Protein AF-A0A7V7DRZ0-F1 (afdb_monomer)

Sequence (243 aa):
MTIKNYLTTTFKCRLAAIFFIALFILSSCGPPLATRASRVRIVNVEQIREVENQCEFLANVRGSNMFAYCCIFSWGFLNDTFYGGAFNELLDNAAELGATHVFVNQGDGPYLIGEAFFCAFCIGPDGKPDENYCVGQDGRRDIGHCEDEFGARVGEAKCEGAEGKNRPECKANGGKWIPSLDEATCKKQNRTWMPEASDPKTCEEIHGVWLPRATDKDSCEAKGGTWVPNQDVLRKLGEDEKK

Mean predicted aligned error: 15.22 Å

Secondary structure (DSSP, 8-state):
--SHHHHHHHHHHHHHHHHHHHHHHTS--SPPPPTTGGGPEEE-TTTHHHHHHHSEEEEEEEEE---TT-TTT-SSS-HHHHHHHHHHHHHHHHHHTT-SEEEEEEEETTEEEEEEEE-EEEEPTTSSBP--EEE-TTSSB---EEE-TTS-EE---EEESS--SSHHHHHHTTPEEEPPPPHHHHHHTT-EEE----SHHHHHHTT-EEEPPP-SHHHHHHTT-EEEE-S-TTTTHHHHTT-

Radius of gyration: 31.9 Å; Cα contacts (8 Å, |Δi|>4): 403; chains: 1; bounding box: 62×45×118 Å

pLDDT: mean 77.62, std 16.35, range [36.19, 94.75]

Solvent-accessible surface area (backbone atoms only — not comparable to full-atom values): 13743 Å² total; per-residue (Å²): 143,87,65,82,69,62,63,62,55,57,54,51,53,54,55,52,51,53,51,53,53,54,57,64,71,67,74,77,84,72,85,77,75,50,88,53,25,75,64,40,40,80,45,52,86,86,49,44,68,56,46,65,75,61,26,46,79,73,48,80,30,56,13,67,31,75,79,90,81,54,96,84,73,67,89,78,86,49,64,69,60,23,30,54,44,3,47,43,42,23,33,34,53,25,33,74,75,60,21,31,34,33,36,73,78,50,68,66,53,37,37,35,36,29,41,22,23,36,33,50,43,26,27,32,77,86,74,41,74,56,56,67,44,22,26,34,79,86,74,42,71,52,62,52,42,24,22,47,100,85,69,48,82,42,54,70,59,44,36,44,90,31,69,38,95,46,66,69,50,5,46,74,56,71,14,49,66,43,72,50,52,49,65,71,57,25,49,73,68,77,32,50,6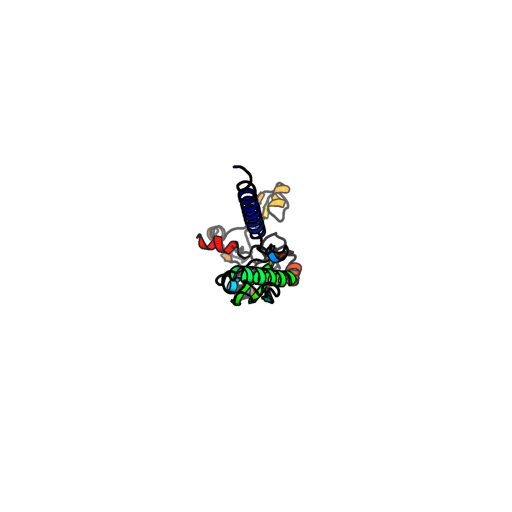7,46,76,48,43,88,45,63,66,56,12,47,75,67,59,23,50,64,42,73,49,46,89,47,61,67,59,12,46,74,68,56,21,48,68,40,76,40,87,54,79,75,61,60,64,69,60,65,76,74,111

Nearest PDB structures (foldseek):
  8dfm-assembly1_D  TM=2.890E-01  e=8.628E+00  Homo s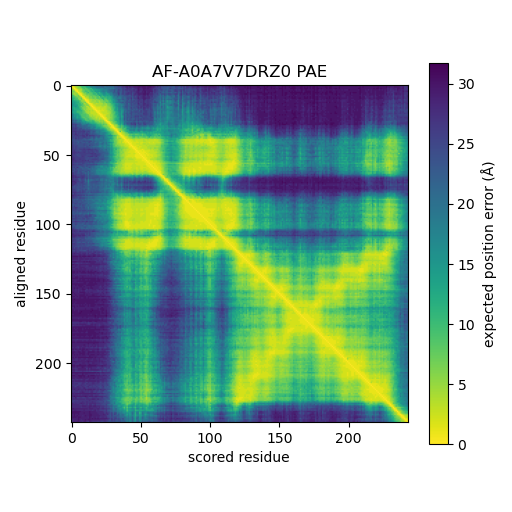apiens

Structure (mmCIF, N/CA/C/O backbone):
data_AF-A0A7V7DRZ0-F1
#
_entry.id   AF-A0A7V7DRZ0-F1
#
loop_
_atom_site.group_PDB
_atom_site.id
_atom_site.type_symbol
_atom_site.label_atom_id
_atom_site.label_alt_id
_atom_site.label_comp_id
_atom_site.label_asym_id
_atom_site.label_entity_id
_atom_site.label_seq_id
_atom_site.pdbx_PDB_ins_code
_atom_site.Cartn_x
_atom_site.Cartn_y
_atom_site.Cartn_z
_atom_site.occupancy
_atom_site.B_iso_or_equiv
_atom_site.auth_seq_id
_atom_site.auth_comp_id
_atom_site.auth_asym_id
_atom_site.auth_atom_id
_atom_site.pdbx_PDB_model_num
ATOM 1 N N . MET A 1 1 ? 9.119 29.542 -83.145 1.00 50.47 1 MET A N 1
ATOM 2 C CA . MET A 1 1 ? 9.371 30.082 -81.793 1.00 50.47 1 MET A CA 1
ATOM 3 C C . MET A 1 1 ? 8.544 29.296 -80.774 1.00 50.47 1 MET A C 1
ATOM 5 O O . MET A 1 1 ? 7.625 29.877 -80.241 1.00 50.47 1 MET A O 1
ATOM 9 N N . THR A 1 2 ? 8.768 27.988 -80.528 1.00 51.09 2 THR A N 1
ATOM 10 C CA . THR A 1 2 ? 7.833 27.234 -79.637 1.00 51.09 2 THR A CA 1
ATOM 11 C C . THR A 1 2 ? 8.268 25.817 -79.213 1.00 51.09 2 THR A C 1
ATOM 13 O O . THR A 1 2 ? 7.419 24.967 -79.002 1.00 51.09 2 THR A O 1
ATOM 16 N N . ILE A 1 3 ? 9.564 25.498 -79.071 1.00 52.34 3 ILE A N 1
ATOM 17 C CA . ILE A 1 3 ? 9.961 24.139 -78.601 1.00 52.34 3 ILE A CA 1
ATOM 18 C C . ILE A 1 3 ? 10.909 24.165 -77.389 1.00 52.34 3 ILE A C 1
ATOM 20 O O . ILE A 1 3 ? 10.833 23.293 -76.529 1.00 52.34 3 ILE A O 1
ATOM 24 N N . LYS A 1 4 ? 11.724 25.215 -77.211 1.00 45.69 4 LYS A N 1
ATOM 25 C CA . LYS A 1 4 ? 12.663 25.298 -76.072 1.00 45.69 4 LYS A CA 1
ATOM 26 C C . LYS A 1 4 ? 12.022 25.560 -74.695 1.00 45.69 4 LYS A C 1
ATOM 28 O O . LYS A 1 4 ? 12.677 25.307 -73.693 1.00 45.69 4 LYS A O 1
ATOM 33 N N . ASN A 1 5 ? 10.760 25.996 -74.623 1.00 49.53 5 ASN A N 1
ATOM 34 C CA . ASN A 1 5 ? 10.111 26.355 -73.348 1.00 49.53 5 ASN A CA 1
ATOM 35 C C . ASN A 1 5 ? 9.315 25.212 -72.684 1.00 49.53 5 ASN A C 1
ATOM 37 O O . ASN A 1 5 ? 8.953 25.318 -71.513 1.00 49.53 5 ASN A O 1
ATOM 41 N N . TYR A 1 6 ? 9.057 24.102 -73.387 1.00 44.81 6 TYR A N 1
ATOM 42 C CA . TYR A 1 6 ? 8.290 22.979 -72.823 1.00 44.81 6 TYR A CA 1
ATOM 43 C C . TYR A 1 6 ? 9.150 21.997 -72.007 1.00 44.81 6 TYR A C 1
ATOM 45 O O . TYR A 1 6 ? 8.676 21.436 -71.016 1.00 44.81 6 TYR A O 1
ATOM 53 N N . LEU A 1 7 ? 10.430 21.826 -72.363 1.00 45.19 7 LEU A N 1
ATOM 54 C CA . LEU A 1 7 ? 11.334 20.915 -71.646 1.00 45.19 7 LEU A CA 1
ATOM 55 C C . LEU A 1 7 ? 11.796 21.459 -70.285 1.00 45.19 7 LEU A C 1
ATOM 57 O O . LEU A 1 7 ? 11.990 20.696 -69.344 1.00 45.19 7 LEU A O 1
ATOM 61 N N . THR A 1 8 ? 11.948 22.774 -70.144 1.00 48.53 8 THR A N 1
ATOM 62 C CA . THR A 1 8 ? 12.419 23.391 -68.894 1.00 48.53 8 THR A CA 1
ATOM 63 C C . THR A 1 8 ? 11.339 23.459 -67.814 1.00 48.53 8 THR A C 1
ATOM 65 O O . THR A 1 8 ? 11.655 23.411 -66.626 1.00 48.53 8 THR A O 1
ATOM 68 N N . THR A 1 9 ? 10.063 23.517 -68.200 1.00 49.34 9 THR A N 1
ATOM 69 C CA . THR A 1 9 ? 8.937 23.643 -67.257 1.00 49.34 9 THR A CA 1
ATOM 70 C C . THR A 1 9 ? 8.531 22.290 -66.655 1.00 49.34 9 THR A C 1
ATOM 72 O O . THR A 1 9 ? 8.232 22.193 -65.464 1.00 49.34 9 THR A O 1
ATOM 75 N N . THR A 1 10 ? 8.615 21.212 -67.439 1.00 48.75 10 THR A N 1
ATOM 76 C CA . THR A 1 10 ? 8.319 19.838 -66.988 1.00 48.75 10 THR A CA 1
ATOM 77 C C . THR A 1 10 ? 9.405 19.268 -66.069 1.00 48.75 10 THR A C 1
ATOM 79 O O . THR A 1 10 ? 9.088 18.552 -65.118 1.00 48.75 10 THR A O 1
ATOM 82 N N . PHE A 1 11 ? 10.671 19.645 -66.276 1.00 50.78 11 PHE A N 1
ATOM 83 C CA . PHE A 1 11 ? 11.780 19.226 -65.413 1.00 50.78 11 PHE A CA 1
ATOM 84 C C . PHE A 1 11 ? 11.702 19.857 -64.009 1.00 50.78 11 PHE A C 1
ATOM 86 O O . PHE A 1 11 ? 11.933 19.180 -63.008 1.00 50.78 11 PHE A O 1
ATOM 93 N N . LYS A 1 12 ? 11.281 21.128 -63.914 1.00 50.47 12 LYS A N 1
ATOM 94 C CA . LYS A 1 12 ? 11.103 21.835 -62.632 1.00 50.47 12 LYS A CA 1
ATOM 95 C C . LYS A 1 12 ? 9.946 21.277 -61.791 1.00 50.47 12 LYS A C 1
ATOM 97 O O . LYS A 1 12 ? 10.097 21.156 -60.579 1.00 50.47 12 LYS A O 1
ATOM 102 N N . CYS A 1 13 ? 8.834 20.868 -62.412 1.00 48.69 13 CYS A N 1
ATOM 103 C CA . CYS A 1 13 ? 7.717 20.242 -61.686 1.00 48.69 13 CYS A CA 1
ATOM 104 C C . CYS A 1 13 ? 8.063 18.846 -61.141 1.00 48.69 13 CYS A C 1
ATOM 106 O O . CYS A 1 13 ? 7.632 18.500 -60.045 1.00 48.69 13 CYS A O 1
ATOM 108 N N . ARG A 1 14 ? 8.871 18.052 -61.860 1.00 52.44 14 ARG A N 1
ATOM 109 C CA . ARG A 1 14 ? 9.309 16.730 -61.374 1.00 52.44 14 ARG A CA 1
ATOM 110 C C . ARG A 1 14 ? 10.296 16.829 -60.209 1.00 52.44 14 ARG A C 1
ATOM 112 O O . ARG A 1 14 ? 10.186 16.050 -59.271 1.00 52.44 14 ARG A O 1
ATOM 119 N N . LEU A 1 15 ? 11.198 17.812 -60.224 1.00 54.25 15 LEU A N 1
ATOM 120 C CA . LEU A 1 15 ? 12.107 18.066 -59.099 1.00 54.25 15 LEU A CA 1
ATOM 121 C C . LEU A 1 15 ? 11.370 18.569 -57.848 1.00 54.25 15 LEU A C 1
ATOM 123 O O . LEU A 1 15 ? 11.671 18.111 -56.751 1.00 54.25 15 LEU A O 1
ATOM 127 N N . ALA A 1 16 ? 10.365 19.438 -58.006 1.00 57.28 16 ALA A N 1
ATOM 128 C CA . ALA A 1 16 ? 9.543 19.897 -56.885 1.00 57.28 16 ALA A CA 1
ATOM 129 C C . ALA A 1 16 ? 8.701 18.760 -56.273 1.00 57.28 16 ALA A C 1
ATOM 131 O O . ALA A 1 16 ? 8.620 18.649 -55.053 1.00 57.28 16 ALA A O 1
ATOM 132 N N . ALA A 1 17 ? 8.130 17.874 -57.098 1.00 58.88 17 ALA A N 1
ATOM 133 C CA . ALA A 1 17 ? 7.354 16.729 -56.619 1.00 58.88 17 ALA A CA 1
ATOM 134 C C . ALA A 1 17 ? 8.212 15.714 -55.841 1.00 58.88 17 ALA A 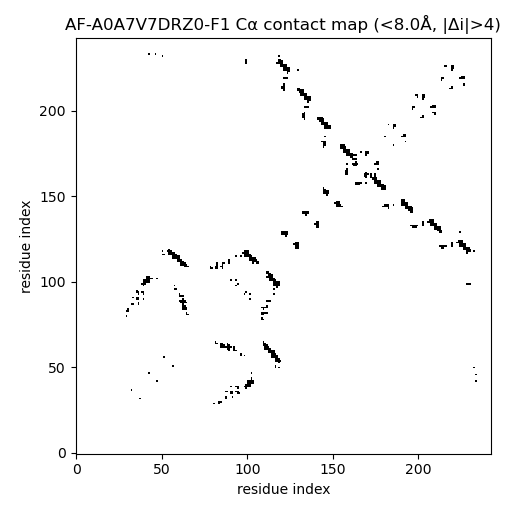C 1
ATOM 136 O O . ALA A 1 17 ? 7.780 15.222 -54.803 1.00 58.88 17 ALA A O 1
ATOM 137 N N . ILE A 1 18 ? 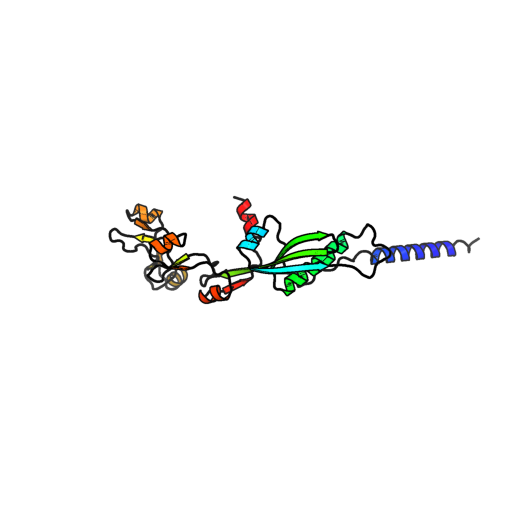9.444 15.445 -56.290 1.00 62.56 18 ILE A N 1
ATOM 138 C CA . ILE A 1 18 ? 10.381 14.569 -55.567 1.00 62.56 18 ILE A CA 1
ATOM 139 C C . ILE A 1 18 ? 10.778 15.195 -54.221 1.00 62.56 18 ILE A C 1
ATOM 141 O O . ILE A 1 18 ? 10.866 14.484 -53.223 1.00 62.56 18 ILE A O 1
ATOM 145 N N . PHE A 1 19 ? 10.934 16.521 -54.163 1.00 61.06 19 PHE A N 1
ATOM 146 C CA . PHE A 1 19 ? 11.240 17.234 -52.920 1.00 61.06 19 PHE A CA 1
ATOM 147 C C . PHE A 1 19 ? 10.075 17.185 -51.912 1.00 61.06 19 PHE A C 1
ATOM 149 O O . PHE A 1 19 ? 10.297 16.958 -50.726 1.00 61.06 19 PHE A O 1
ATOM 156 N N . PHE A 1 20 ? 8.825 17.312 -52.375 1.00 58.78 20 PHE A N 1
ATOM 157 C CA . PHE A 1 20 ? 7.636 17.184 -51.520 1.00 58.78 20 PHE A CA 1
ATOM 158 C C . PHE A 1 20 ? 7.377 15.744 -51.046 1.00 58.78 20 PHE A C 1
ATOM 160 O O . PHE A 1 20 ? 6.975 15.552 -49.902 1.00 58.78 20 PHE A O 1
ATOM 167 N N . ILE A 1 21 ? 7.652 14.728 -51.874 1.00 61.44 21 ILE A N 1
ATOM 168 C CA . ILE A 1 21 ? 7.554 13.314 -51.463 1.00 61.44 21 ILE A CA 1
ATOM 169 C C . ILE A 1 21 ? 8.646 12.977 -50.434 1.00 61.44 21 ILE A C 1
ATOM 171 O O . ILE A 1 21 ? 8.362 12.308 -49.445 1.00 61.44 21 ILE A O 1
ATOM 175 N N . ALA A 1 22 ? 9.867 13.494 -50.606 1.00 59.69 22 ALA A N 1
ATOM 176 C CA . ALA A 1 22 ? 10.943 13.323 -49.628 1.00 59.69 22 ALA A CA 1
ATOM 177 C C . ALA A 1 22 ? 10.632 14.001 -48.278 1.00 59.69 22 ALA A C 1
ATOM 179 O O . ALA A 1 22 ? 10.938 13.436 -47.232 1.00 59.69 22 ALA A O 1
ATOM 180 N N . LEU A 1 23 ? 9.966 15.164 -48.285 1.00 58.03 23 LEU A N 1
ATOM 181 C CA . LEU A 1 23 ? 9.519 15.851 -47.064 1.00 58.03 23 LEU A CA 1
ATOM 182 C C . LEU A 1 23 ? 8.411 15.092 -46.314 1.00 58.03 23 LEU A C 1
ATOM 184 O O . LEU A 1 23 ? 8.397 15.112 -45.087 1.00 58.03 23 LEU A O 1
ATOM 188 N N . PHE A 1 24 ? 7.521 14.384 -47.019 1.00 53.75 24 PHE A N 1
ATOM 189 C CA . PHE A 1 24 ? 6.468 13.569 -46.396 1.00 53.75 24 PHE A CA 1
ATOM 190 C C . PHE A 1 24 ? 6.976 12.246 -45.801 1.00 53.75 24 PHE A C 1
ATOM 192 O O . PHE A 1 24 ? 6.376 11.731 -44.864 1.00 53.75 24 PHE A O 1
ATOM 199 N N . ILE A 1 25 ? 8.086 11.695 -46.304 1.00 55.22 25 ILE A N 1
ATOM 200 C CA . ILE A 1 25 ? 8.682 10.458 -45.759 1.00 55.22 25 ILE A CA 1
ATOM 201 C C . ILE A 1 25 ? 9.446 10.733 -44.446 1.00 55.22 25 ILE A C 1
ATOM 203 O O . ILE A 1 25 ? 9.654 9.825 -43.646 1.00 55.22 25 ILE A O 1
ATOM 207 N N . LEU A 1 26 ? 9.819 11.989 -44.176 1.00 51.75 26 LEU A N 1
ATOM 208 C CA . LEU A 1 26 ? 10.592 12.381 -42.991 1.00 51.75 26 LEU A CA 1
ATOM 209 C C . LEU A 1 26 ? 9.738 12.736 -41.758 1.00 51.75 26 LEU A C 1
ATOM 211 O O . LEU A 1 26 ? 10.302 13.006 -40.701 1.00 51.75 26 LEU A O 1
ATOM 215 N N . SER A 1 27 ? 8.401 12.738 -41.843 1.00 48.03 27 SER A N 1
ATOM 216 C CA . SER A 1 27 ? 7.537 13.254 -40.764 1.00 48.03 27 SER A CA 1
ATOM 217 C C . SER A 1 27 ? 7.038 12.222 -39.742 1.00 48.03 27 SER A C 1
ATOM 219 O O . SER A 1 27 ? 6.172 12.554 -38.936 1.00 48.03 27 SER A O 1
ATOM 221 N N . SER A 1 28 ? 7.532 10.980 -39.724 1.00 47.22 28 SER A N 1
ATOM 222 C CA . SER A 1 28 ? 7.070 9.991 -38.733 1.00 47.22 28 SER A CA 1
ATOM 223 C C . SER A 1 28 ? 8.147 8.977 -38.349 1.00 47.22 28 SER A C 1
ATOM 225 O O . SER A 1 28 ? 8.106 7.823 -38.768 1.00 47.22 28 SER A O 1
ATOM 227 N N . CYS A 1 29 ? 9.124 9.393 -37.546 1.00 50.47 29 CYS A N 1
ATOM 228 C CA . CYS A 1 29 ? 10.103 8.467 -36.975 1.00 50.47 29 CYS A CA 1
ATOM 229 C C . CYS A 1 29 ? 10.323 8.745 -35.482 1.00 50.47 29 CYS A C 1
ATOM 231 O O . CYS A 1 29 ? 11.431 9.021 -35.037 1.00 50.47 29 CYS A O 1
ATOM 233 N N . GLY A 1 30 ? 9.238 8.701 -34.708 1.00 52.91 30 GLY A N 1
ATOM 234 C CA . GLY A 1 30 ? 9.310 8.430 -33.275 1.00 52.91 30 GLY A CA 1
ATOM 235 C C . GLY A 1 30 ? 8.931 6.963 -33.064 1.00 52.91 30 GLY A C 1
ATOM 236 O O . GLY A 1 30 ? 7.893 6.558 -33.595 1.00 52.91 30 GLY A O 1
ATOM 237 N N . PRO A 1 31 ? 9.737 6.142 -32.368 1.00 56.06 31 PRO A N 1
ATOM 238 C CA . PRO A 1 31 ? 9.339 4.775 -32.066 1.00 56.06 31 PRO A CA 1
ATOM 239 C C . PRO A 1 31 ? 8.052 4.815 -31.224 1.00 56.06 31 PRO A C 1
ATOM 241 O O . PRO A 1 31 ? 8.037 5.482 -30.185 1.00 56.06 31 PRO A O 1
ATOM 244 N N . PRO A 1 32 ? 6.958 4.158 -31.655 1.00 56.53 32 PRO A N 1
ATOM 245 C CA . PRO A 1 32 ? 5.773 4.047 -30.820 1.00 56.53 32 PRO A CA 1
ATOM 246 C C . PRO A 1 32 ? 6.148 3.310 -29.532 1.00 56.53 32 PRO A C 1
ATOM 248 O O . PRO A 1 32 ? 6.866 2.311 -29.577 1.00 56.53 32 PRO A O 1
ATOM 251 N N . LEU A 1 33 ? 5.666 3.806 -28.391 1.00 58.16 33 LEU A N 1
ATOM 252 C CA . LEU A 1 33 ? 5.791 3.105 -27.114 1.00 58.16 33 LEU A CA 1
ATOM 253 C C . LEU A 1 33 ? 5.202 1.700 -27.259 1.00 58.16 33 LEU A C 1
ATOM 255 O O . LEU A 1 33 ? 4.069 1.536 -27.725 1.00 58.16 33 LEU A O 1
ATOM 259 N N . ALA A 1 34 ? 5.960 0.688 -26.854 1.00 61.38 34 ALA A N 1
ATOM 260 C CA . ALA A 1 34 ? 5.450 -0.666 -26.800 1.00 61.38 34 ALA A CA 1
ATOM 261 C C . ALA A 1 34 ? 4.274 -0.744 -25.812 1.00 61.38 34 ALA A C 1
ATOM 263 O O . ALA A 1 34 ? 4.257 -0.113 -24.753 1.00 61.38 34 ALA A O 1
ATOM 264 N N . THR A 1 35 ? 3.275 -1.569 -26.129 1.00 61.12 35 THR A N 1
ATOM 265 C CA . THR A 1 35 ? 2.085 -1.789 -25.282 1.00 61.12 35 THR A CA 1
ATOM 266 C C . THR A 1 35 ? 2.410 -2.359 -23.893 1.00 61.12 35 THR A C 1
ATOM 268 O O . THR A 1 35 ? 1.524 -2.456 -23.045 1.00 61.12 35 THR A O 1
ATOM 271 N N . ARG A 1 36 ? 3.657 -2.798 -23.670 1.00 64.69 36 ARG A N 1
ATOM 272 C CA . ARG A 1 36 ? 4.172 -3.266 -22.377 1.00 64.69 36 ARG A CA 1
ATOM 273 C C . ARG A 1 36 ? 4.749 -2.102 -21.572 1.00 64.69 36 ARG A C 1
ATOM 275 O O . ARG A 1 36 ? 4.267 -1.874 -20.465 1.00 64.69 36 ARG A O 1
ATOM 282 N N . ALA A 1 37 ? 5.640 -1.306 -22.168 1.00 61.94 37 ALA A N 1
ATOM 283 C CA . ALA A 1 37 ? 6.118 -0.041 -21.608 1.00 61.94 37 ALA A CA 1
ATOM 284 C C . ALA A 1 37 ? 4.990 0.901 -21.141 1.00 61.94 37 ALA A C 1
ATOM 286 O O . ALA A 1 37 ? 5.147 1.599 -20.144 1.00 61.94 37 ALA A O 1
ATOM 287 N N . SER A 1 38 ? 3.812 0.886 -21.782 1.00 68.00 38 SER A N 1
ATOM 288 C CA . SER A 1 38 ? 2.680 1.749 -21.396 1.00 68.00 38 SER A CA 1
ATOM 289 C C . SER A 1 38 ? 2.063 1.445 -20.020 1.00 68.00 38 SER A C 1
ATOM 291 O O . SER A 1 38 ? 1.184 2.181 -19.576 1.00 68.00 38 SER A O 1
ATOM 293 N N . ARG A 1 39 ? 2.443 0.336 -19.371 1.00 74.94 39 ARG A N 1
ATOM 294 C CA . ARG A 1 39 ? 1.951 -0.045 -18.033 1.00 74.94 39 ARG A CA 1
ATOM 295 C C . ARG A 1 39 ? 2.880 0.393 -16.904 1.00 74.94 39 ARG A C 1
ATOM 297 O O . ARG A 1 39 ? 2.469 0.341 -15.748 1.00 74.94 39 ARG A O 1
ATOM 304 N N . VAL A 1 40 ? 4.095 0.815 -17.239 1.00 84.69 40 VAL A N 1
ATOM 305 C CA . VAL A 1 40 ? 5.124 1.211 -16.282 1.00 84.69 40 VAL A CA 1
ATOM 306 C C . VAL A 1 40 ? 5.085 2.723 -16.114 1.00 84.69 40 VAL A C 1
ATOM 308 O O . VAL A 1 40 ? 5.119 3.468 -17.094 1.00 84.69 40 VAL A O 1
ATOM 311 N N . ARG A 1 41 ? 4.993 3.191 -14.870 1.00 86.12 41 ARG A N 1
ATOM 312 C CA . ARG A 1 41 ? 4.993 4.620 -14.546 1.00 86.12 41 ARG A CA 1
ATOM 313 C C . ARG A 1 41 ? 6.383 5.088 -14.154 1.00 86.12 41 ARG A C 1
ATOM 315 O O . ARG A 1 41 ? 7.105 4.398 -13.445 1.00 86.12 41 ARG A O 1
ATOM 322 N N . ILE A 1 42 ? 6.733 6.289 -14.589 1.00 88.12 42 ILE A N 1
ATOM 323 C CA . ILE A 1 42 ? 7.982 6.936 -14.193 1.00 88.12 42 ILE A CA 1
ATOM 324 C C . ILE A 1 42 ? 7.771 7.596 -12.837 1.00 88.12 42 ILE A C 1
ATOM 326 O O . ILE A 1 42 ? 6.741 8.233 -12.613 1.00 88.12 42 ILE A O 1
ATOM 330 N N . VAL A 1 43 ? 8.753 7.454 -11.960 1.00 88.06 43 VAL A N 1
ATOM 331 C CA . VAL A 1 43 ? 8.787 8.074 -10.638 1.00 88.06 43 VAL A CA 1
ATOM 332 C C . VAL A 1 43 ? 9.772 9.237 -10.666 1.00 88.06 43 VAL A C 1
ATOM 334 O O . VAL A 1 43 ? 10.875 9.105 -11.198 1.00 88.06 43 VAL A O 1
ATOM 337 N N . ASN A 1 44 ? 9.384 10.374 -10.091 1.00 84.88 44 ASN A N 1
ATOM 338 C CA . ASN A 1 44 ? 10.278 11.520 -9.931 1.00 84.88 44 ASN A CA 1
ATOM 339 C C . ASN A 1 44 ? 11.187 11.362 -8.702 1.00 84.88 44 ASN A C 1
ATOM 341 O O . ASN A 1 44 ? 10.891 10.607 -7.778 1.00 84.88 44 ASN A O 1
ATOM 345 N N . VAL A 1 45 ? 12.263 12.152 -8.644 1.00 85.25 45 VAL A N 1
ATOM 346 C CA . VAL A 1 45 ? 13.234 12.150 -7.528 1.00 85.25 45 VAL A CA 1
ATOM 347 C C . VAL A 1 45 ? 12.578 12.436 -6.170 1.00 85.25 45 VAL A C 1
ATOM 349 O O . VAL A 1 45 ? 13.015 11.921 -5.150 1.00 85.25 45 VAL A O 1
ATOM 352 N N . GLU A 1 46 ? 11.511 13.230 -6.132 1.00 82.44 46 GLU A N 1
ATOM 353 C CA . GLU A 1 46 ? 10.782 13.534 -4.891 1.00 82.44 46 GLU A CA 1
ATOM 354 C C . GLU A 1 46 ? 9.951 12.342 -4.394 1.00 82.44 46 GLU A C 1
ATOM 356 O O . GLU A 1 46 ? 9.747 12.180 -3.195 1.00 82.44 46 GLU A O 1
ATOM 361 N N . GLN A 1 47 ? 9.518 11.479 -5.314 1.00 79.81 47 GLN A N 1
ATOM 362 C CA . GLN A 1 47 ? 8.600 10.370 -5.054 1.00 79.81 47 GLN A CA 1
ATOM 363 C C . GLN A 1 47 ? 9.336 9.051 -4.778 1.00 79.81 47 GLN A C 1
ATOM 365 O O . GLN A 1 47 ? 8.744 8.119 -4.234 1.00 79.81 47 GLN A O 1
ATOM 370 N N . ILE A 1 48 ? 10.626 8.958 -5.126 1.00 84.88 48 ILE A N 1
ATOM 371 C CA . ILE A 1 48 ? 11.386 7.704 -5.026 1.00 84.88 48 ILE A CA 1
ATOM 372 C C . ILE A 1 48 ? 11.471 7.180 -3.596 1.00 84.88 48 ILE A C 1
ATOM 374 O O . ILE A 1 48 ? 11.252 5.997 -3.382 1.00 84.88 48 ILE A O 1
ATOM 378 N N . ARG A 1 49 ? 11.658 8.061 -2.606 1.00 81.62 49 ARG A N 1
ATOM 379 C CA . ARG A 1 49 ? 11.740 7.667 -1.188 1.00 81.62 49 ARG A CA 1
ATOM 380 C C . ARG A 1 49 ? 10.493 6.940 -0.710 1.00 81.62 49 ARG A C 1
ATOM 382 O O . ARG A 1 49 ? 10.546 6.094 0.173 1.00 81.62 49 ARG A O 1
ATOM 389 N N . GLU A 1 50 ? 9.347 7.318 -1.252 1.00 76.12 50 GLU A N 1
ATOM 390 C CA . GLU A 1 50 ? 8.073 6.746 -0.856 1.00 76.12 50 GLU A CA 1
ATOM 391 C C . GLU A 1 50 ? 7.803 5.434 -1.588 1.00 76.12 50 GLU A C 1
ATOM 393 O O . GLU A 1 50 ? 7.326 4.479 -0.979 1.00 76.12 50 GLU A O 1
ATOM 398 N N . VAL A 1 51 ? 8.204 5.353 -2.859 1.00 82.81 51 VAL A N 1
ATOM 399 C CA . VAL A 1 51 ? 8.205 4.110 -3.637 1.00 82.81 51 VAL A CA 1
ATOM 400 C C . VAL A 1 51 ? 9.152 3.078 -3.020 1.00 82.81 51 VAL A C 1
ATOM 402 O O . VAL A 1 51 ? 8.747 1.937 -2.847 1.00 82.81 51 VAL A O 1
ATOM 405 N N . GLU A 1 52 ? 10.353 3.465 -2.590 1.00 84.75 52 GLU A N 1
ATOM 406 C CA . GLU A 1 52 ? 11.295 2.585 -1.878 1.00 84.75 52 GLU A CA 1
ATOM 407 C C . GLU A 1 52 ? 10.716 2.043 -0.563 1.00 84.75 52 GLU A C 1
ATOM 409 O O . GLU A 1 52 ? 10.978 0.902 -0.193 1.00 84.75 52 GLU A O 1
ATOM 414 N N . ASN A 1 53 ? 9.907 2.843 0.139 1.00 78.62 53 ASN A N 1
ATOM 415 C CA . ASN A 1 53 ? 9.284 2.433 1.399 1.00 78.62 53 ASN A CA 1
ATOM 416 C C . ASN A 1 53 ? 8.033 1.561 1.207 1.00 78.62 53 ASN A C 1
ATOM 418 O O . ASN A 1 53 ? 7.684 0.792 2.101 1.00 78.62 53 ASN A O 1
ATOM 422 N N . GLN A 1 54 ? 7.307 1.729 0.098 1.00 74.69 54 GLN A N 1
ATOM 423 C CA . GLN A 1 54 ? 5.999 1.098 -0.119 1.00 74.69 54 GLN A CA 1
ATOM 424 C C . GLN A 1 54 ? 6.015 -0.030 -1.155 1.00 74.69 54 GLN A C 1
ATOM 426 O O . GLN A 1 54 ? 5.022 -0.749 -1.272 1.00 74.69 54 GLN A O 1
ATOM 431 N N . CYS A 1 55 ? 7.091 -0.172 -1.926 1.00 83.00 55 CYS A N 1
ATOM 432 C CA . CYS A 1 55 ? 7.162 -1.079 -3.062 1.00 83.00 55 CYS A CA 1
ATOM 433 C C . CYS A 1 55 ? 8.375 -2.001 -2.985 1.00 83.00 55 CYS A C 1
ATOM 435 O O . CYS A 1 55 ? 9.394 -1.683 -2.379 1.00 83.00 55 CYS A O 1
ATOM 437 N N . GLU A 1 56 ? 8.273 -3.143 -3.657 1.00 84.81 56 GLU A N 1
ATOM 438 C CA . GLU A 1 56 ? 9.363 -4.104 -3.754 1.00 84.81 56 GLU A CA 1
ATOM 439 C C . GLU A 1 56 ? 10.340 -3.683 -4.856 1.00 84.81 56 GLU A C 1
ATOM 441 O O . GLU A 1 56 ? 9.942 -3.440 -6.000 1.00 84.81 56 GLU A O 1
ATOM 446 N N . PHE A 1 57 ? 11.628 -3.610 -4.523 1.00 90.00 57 PHE A N 1
ATOM 447 C CA . PHE A 1 57 ? 12.682 -3.447 -5.517 1.00 90.00 57 PHE A CA 1
ATOM 448 C C . PHE A 1 57 ? 12.873 -4.756 -6.287 1.00 90.00 57 PHE A C 1
ATOM 450 O O . PHE A 1 57 ? 13.175 -5.788 -5.693 1.00 90.00 57 PHE A O 1
ATOM 457 N N . LEU A 1 58 ? 12.741 -4.703 -7.613 1.00 88.81 58 LEU A N 1
ATOM 458 C CA . LEU A 1 58 ? 12.924 -5.873 -8.468 1.00 88.81 58 LEU A CA 1
ATOM 459 C C . LEU A 1 58 ? 14.375 -5.990 -8.935 1.00 88.81 58 LEU A C 1
ATOM 461 O O . LEU A 1 58 ? 15.061 -6.969 -8.645 1.00 88.81 58 LEU A O 1
ATOM 465 N N . ALA A 1 59 ? 14.836 -4.999 -9.702 1.00 92.50 59 ALA A N 1
ATOM 466 C CA . ALA A 1 59 ? 16.180 -4.976 -10.263 1.00 92.50 59 ALA A CA 1
ATOM 467 C C . ALA A 1 59 ? 16.541 -3.602 -10.838 1.00 92.50 59 ALA A C 1
ATOM 469 O O . ALA A 1 59 ? 15.690 -2.746 -11.090 1.00 92.50 59 ALA A O 1
ATOM 470 N N . ASN A 1 60 ? 17.827 -3.449 -11.150 1.00 94.38 60 ASN A N 1
ATOM 471 C CA . ASN A 1 60 ? 18.307 -2.378 -12.010 1.00 94.38 60 ASN A CA 1
ATOM 472 C C . ASN A 1 60 ? 18.016 -2.721 -13.473 1.00 94.38 60 ASN A C 1
ATOM 474 O O . ASN A 1 60 ? 18.418 -3.779 -13.961 1.00 94.38 60 ASN A O 1
ATOM 478 N N . VAL A 1 61 ? 17.371 -1.801 -14.180 1.00 94.12 61 VAL A N 1
ATOM 479 C CA . VAL A 1 61 ? 17.049 -1.909 -15.603 1.00 94.12 61 VAL A CA 1
ATOM 480 C C . VAL A 1 61 ? 17.913 -0.963 -16.416 1.00 94.12 61 VAL A C 1
ATOM 482 O O . VAL A 1 61 ? 18.358 0.088 -15.949 1.00 94.12 61 VAL A O 1
ATOM 485 N N . ARG A 1 62 ? 18.183 -1.351 -17.658 1.00 92.81 62 ARG A N 1
ATOM 486 C CA . ARG A 1 62 ? 18.959 -0.548 -18.600 1.00 92.81 62 ARG A CA 1
ATOM 487 C C . ARG A 1 62 ? 18.236 -0.509 -19.929 1.00 92.81 62 ARG A C 1
ATOM 489 O O . ARG A 1 62 ? 17.601 -1.491 -20.296 1.00 92.81 62 ARG A O 1
ATOM 496 N N . GLY A 1 63 ? 18.358 0.602 -20.635 1.00 89.56 63 GLY A N 1
ATOM 497 C CA . GLY A 1 63 ? 17.938 0.712 -22.025 1.00 89.56 63 GLY A CA 1
ATOM 498 C C . GLY A 1 63 ? 19.020 1.398 -22.842 1.00 89.56 63 GLY A C 1
ATOM 499 O O . GLY A 1 63 ? 19.727 2.280 -22.341 1.00 89.56 63 GLY A O 1
ATOM 500 N N . SER A 1 64 ? 19.192 0.954 -24.081 1.00 87.44 64 SER A N 1
ATOM 501 C CA . SER A 1 64 ? 20.269 1.395 -24.952 1.00 87.44 64 SER A CA 1
ATOM 502 C C . SER A 1 64 ? 19.833 1.447 -26.409 1.00 87.44 64 SER A C 1
ATOM 504 O O . SER A 1 64 ? 19.809 0.439 -27.110 1.00 87.44 64 SER A O 1
ATOM 506 N N . ASN A 1 65 ? 19.598 2.646 -26.931 1.00 77.19 65 ASN A N 1
ATOM 507 C CA . ASN A 1 65 ? 19.297 2.797 -28.349 1.00 77.19 65 ASN A CA 1
ATOM 508 C C . ASN A 1 65 ? 20.526 3.294 -29.099 1.00 77.19 65 ASN A C 1
ATOM 510 O O . ASN A 1 65 ? 20.719 4.492 -29.310 1.00 77.19 65 ASN A O 1
ATOM 514 N N . MET A 1 66 ? 21.357 2.346 -29.520 1.00 65.25 66 MET A N 1
ATOM 515 C CA . MET A 1 66 ? 22.481 2.604 -30.407 1.00 65.25 66 MET A CA 1
ATOM 516 C C . MET A 1 66 ? 22.075 2.196 -31.826 1.00 65.25 66 MET A C 1
ATOM 518 O O . MET A 1 66 ? 22.257 1.052 -32.237 1.00 65.25 66 MET A O 1
ATOM 522 N N . PHE A 1 67 ? 2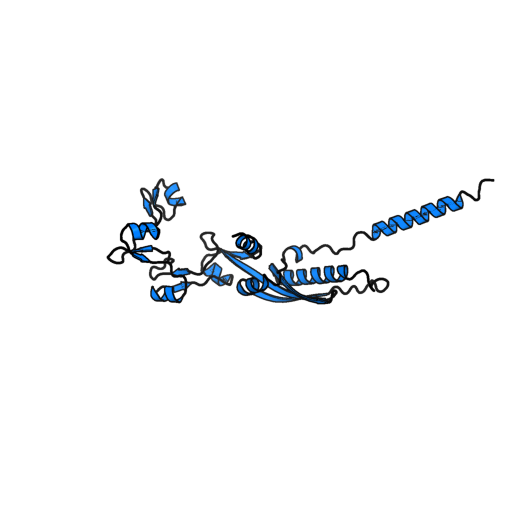1.481 3.110 -32.598 1.00 56.56 67 PHE A N 1
ATOM 523 C CA . PHE A 1 67 ? 21.180 2.808 -34.000 1.00 56.56 67 PHE A CA 1
ATOM 524 C C . PHE A 1 67 ? 22.478 2.510 -34.767 1.00 56.56 67 PHE A C 1
ATOM 526 O O . PHE A 1 67 ? 23.272 3.406 -35.046 1.00 56.56 67 PHE A O 1
ATOM 533 N N . ALA A 1 68 ? 22.650 1.254 -35.180 1.00 46.69 68 ALA A N 1
ATOM 534 C CA . ALA A 1 68 ? 23.762 0.786 -36.007 1.00 46.69 68 ALA A CA 1
ATOM 535 C C . ALA A 1 68 ? 23.661 1.196 -37.499 1.00 46.69 68 ALA A C 1
ATOM 537 O O . ALA A 1 68 ? 24.517 0.812 -38.290 1.00 46.69 68 ALA A O 1
ATOM 538 N N . TYR 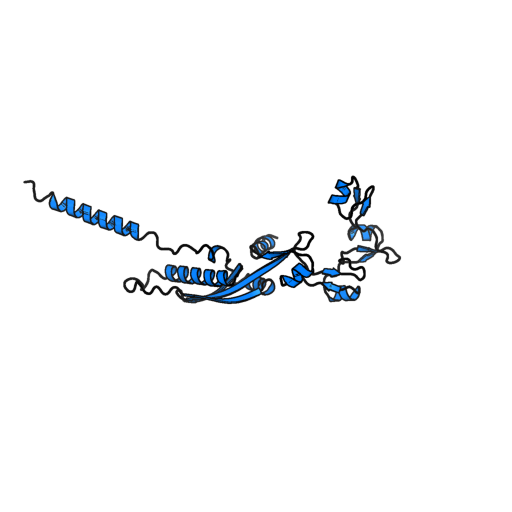A 1 69 ? 22.633 1.956 -37.912 1.00 43.31 69 TYR A N 1
ATOM 539 C CA . TYR A 1 69 ? 22.264 2.092 -39.334 1.00 43.31 69 TYR A CA 1
ATOM 540 C C . TYR A 1 69 ? 22.154 3.513 -39.912 1.00 43.31 69 TYR A C 1
ATOM 542 O O . TYR A 1 69 ? 21.724 3.653 -41.054 1.00 43.31 69 TYR A O 1
ATOM 550 N N . CYS A 1 70 ? 22.584 4.575 -39.222 1.00 46.84 70 CYS A N 1
ATOM 551 C CA . CYS A 1 70 ? 22.542 5.925 -39.815 1.00 46.84 70 CYS A CA 1
ATOM 552 C C . CYS A 1 70 ? 23.835 6.728 -39.609 1.00 46.84 70 CYS A C 1
ATOM 554 O O . CYS A 1 70 ? 23.827 7.871 -39.158 1.00 46.84 70 CYS A O 1
ATOM 556 N N . CYS A 1 71 ? 24.967 6.130 -39.986 1.00 46.00 71 CYS A N 1
ATOM 557 C CA . CYS A 1 71 ? 26.315 6.697 -39.862 1.00 46.00 71 CYS A CA 1
ATOM 558 C C . CYS A 1 71 ? 26.590 7.961 -40.710 1.00 46.00 71 CYS A C 1
ATOM 560 O O . CYS A 1 71 ? 27.735 8.393 -40.776 1.00 46.00 71 CYS A O 1
ATOM 562 N N . ILE A 1 72 ? 25.592 8.549 -41.385 1.00 51.75 72 ILE A N 1
ATOM 563 C CA . ILE A 1 72 ? 25.810 9.662 -42.330 1.00 51.75 72 ILE A CA 1
ATOM 564 C C . ILE A 1 72 ? 25.167 10.984 -41.858 1.00 51.75 72 ILE A C 1
ATOM 566 O O . ILE A 1 72 ? 25.583 12.046 -42.308 1.00 51.75 72 ILE A O 1
ATOM 570 N N . PHE A 1 73 ? 24.236 10.971 -40.891 1.00 49.12 73 PHE A N 1
ATOM 571 C CA . PHE A 1 73 ? 23.527 12.193 -40.451 1.00 49.12 73 PHE A CA 1
ATOM 572 C C . PHE A 1 73 ? 23.453 12.402 -38.921 1.00 49.12 73 PHE A C 1
ATOM 574 O O . PHE A 1 73 ? 22.760 13.305 -38.458 1.00 49.12 73 PHE A O 1
ATOM 581 N N . SER A 1 74 ? 24.166 11.611 -38.110 1.00 48.66 74 SER A N 1
ATOM 582 C CA . SER A 1 74 ? 23.932 11.526 -36.654 1.00 48.66 74 SER A CA 1
ATOM 583 C C . SER A 1 74 ? 24.616 12.580 -35.766 1.00 48.66 74 SER A C 1
ATOM 585 O O . SER A 1 74 ? 24.431 12.545 -34.555 1.00 48.66 74 SER A O 1
ATOM 587 N N . TRP A 1 75 ? 25.405 13.514 -36.299 1.00 47.88 75 TRP A N 1
ATOM 588 C CA . TRP A 1 75 ? 26.367 14.282 -35.485 1.00 47.88 75 TRP A CA 1
ATOM 589 C C . TRP A 1 75 ? 25.860 15.602 -34.865 1.00 47.88 75 TRP A C 1
ATOM 591 O O . TRP A 1 75 ? 26.674 16.428 -34.464 1.00 47.88 75 TRP A O 1
ATOM 601 N N . GLY A 1 76 ? 24.547 15.824 -34.716 1.00 51.03 76 GLY A N 1
ATOM 602 C CA . GLY A 1 76 ? 24.124 16.998 -33.926 1.00 51.03 76 GLY A CA 1
ATOM 603 C C . GLY A 1 76 ? 22.639 17.310 -33.766 1.00 51.03 76 GLY A C 1
ATOM 604 O O . GLY A 1 76 ? 22.310 18.128 -32.918 1.00 51.03 76 GLY A O 1
ATOM 605 N N . PHE A 1 77 ? 21.737 16.682 -34.529 1.00 50.72 77 PHE A N 1
ATOM 606 C CA . PHE A 1 77 ? 20.306 17.049 -34.524 1.00 50.72 77 PHE A CA 1
ATOM 607 C C . PHE A 1 77 ? 19.346 15.977 -33.971 1.00 50.72 77 PHE A C 1
ATOM 609 O O . PHE A 1 77 ? 18.143 16.208 -33.952 1.00 50.72 77 PHE A O 1
ATOM 616 N N . LEU A 1 78 ? 19.841 14.815 -33.522 1.00 53.38 78 LEU A N 1
ATOM 617 C CA . LEU A 1 78 ? 19.007 13.636 -33.210 1.00 53.38 78 LEU A CA 1
ATOM 618 C C . LEU A 1 78 ? 19.101 13.129 -31.754 1.00 53.38 78 LEU A C 1
ATOM 620 O O . LEU A 1 78 ? 18.619 12.032 -31.464 1.00 53.38 78 LEU A O 1
ATOM 624 N N . ASN A 1 79 ? 19.682 13.897 -30.823 1.00 56.69 79 ASN A N 1
ATOM 625 C CA . ASN A 1 79 ? 19.804 13.491 -29.408 1.00 56.69 79 ASN A CA 1
ATOM 626 C C . ASN A 1 79 ? 18.472 13.037 -28.783 1.00 56.69 79 ASN A C 1
ATOM 628 O O . ASN A 1 79 ? 18.439 12.015 -28.096 1.00 56.69 79 ASN A O 1
ATOM 632 N N . ASP A 1 80 ? 17.368 13.708 -29.112 1.00 60.03 80 ASP A N 1
ATOM 633 C CA . ASP A 1 80 ? 16.039 13.377 -28.583 1.00 60.03 80 ASP A CA 1
ATOM 634 C C . ASP A 1 80 ? 15.542 11.992 -29.040 1.00 60.03 80 ASP A C 1
ATOM 636 O O . ASP A 1 80 ? 14.854 11.291 -28.297 1.00 60.03 80 ASP A O 1
ATOM 640 N N . THR A 1 81 ? 15.932 11.540 -30.238 1.00 65.25 81 THR A N 1
ATOM 641 C CA . THR A 1 81 ? 15.546 10.209 -30.747 1.00 65.25 81 THR A CA 1
ATOM 642 C C . THR A 1 81 ? 16.340 9.068 -30.113 1.00 65.25 81 THR A C 1
ATOM 644 O O . THR A 1 81 ? 15.803 7.969 -29.948 1.00 65.25 81 THR A O 1
ATOM 647 N N . PHE A 1 82 ? 17.589 9.315 -29.706 1.00 71.31 82 PHE A N 1
ATOM 648 C CA . PHE A 1 82 ? 18.371 8.337 -28.946 1.00 71.31 82 PHE A CA 1
ATOM 649 C C . PHE A 1 82 ? 17.790 8.147 -27.548 1.00 71.31 82 PHE A C 1
ATOM 651 O O . PHE A 1 82 ? 17.536 7.008 -27.154 1.00 71.31 82 PHE A O 1
ATOM 658 N N . TYR A 1 83 ? 17.480 9.253 -26.865 1.00 79.50 83 TYR A N 1
ATOM 659 C CA . TYR A 1 83 ? 16.842 9.214 -25.553 1.00 79.50 83 TYR A CA 1
ATOM 660 C C . TYR A 1 83 ? 15.499 8.482 -25.605 1.00 79.50 83 TYR A C 1
ATOM 662 O O . TYR A 1 83 ? 15.287 7.549 -24.840 1.00 79.50 83 TYR A O 1
ATOM 670 N N . GLY A 1 84 ? 14.619 8.829 -26.554 1.00 80.44 84 GLY A N 1
ATOM 671 C CA . GLY A 1 84 ? 13.303 8.192 -26.670 1.00 80.44 84 GLY A CA 1
ATOM 672 C C . GLY A 1 84 ? 13.367 6.676 -26.888 1.00 80.44 84 GLY A C 1
ATOM 673 O O . GLY A 1 84 ? 12.584 5.934 -26.301 1.00 80.44 84 GLY A O 1
ATOM 674 N N . GLY A 1 85 ? 14.321 6.191 -27.689 1.00 81.19 85 GLY A N 1
ATOM 675 C CA . GLY A 1 85 ? 14.489 4.749 -27.890 1.00 81.19 85 GLY A CA 1
ATOM 676 C C . GLY A 1 85 ? 15.091 4.032 -26.681 1.00 81.19 85 GLY A C 1
ATOM 677 O O . GLY A 1 85 ? 14.573 2.991 -26.289 1.00 81.19 85 GLY A O 1
ATOM 678 N N . ALA A 1 86 ? 16.136 4.598 -26.065 1.00 85.88 86 ALA A N 1
ATOM 679 C CA . ALA A 1 86 ? 16.741 4.028 -24.860 1.00 85.88 86 ALA A CA 1
ATOM 680 C C . ALA A 1 86 ? 15.730 4.006 -23.705 1.00 85.88 86 ALA A C 1
ATOM 682 O O . ALA A 1 86 ? 15.685 3.066 -22.919 1.00 85.88 86 ALA A O 1
ATOM 683 N N . PHE A 1 87 ? 14.874 5.024 -23.640 1.00 88.06 87 PHE A N 1
ATOM 684 C CA . PHE A 1 87 ? 13.804 5.133 -22.666 1.00 88.06 87 PHE A CA 1
ATOM 685 C C . PHE A 1 87 ? 12.712 4.079 -22.870 1.00 88.06 87 PHE A C 1
ATOM 687 O O . PHE A 1 87 ? 12.333 3.405 -21.915 1.00 88.06 87 PHE A O 1
ATOM 694 N N . ASN A 1 88 ? 12.257 3.867 -24.108 1.00 87.12 88 ASN A N 1
ATOM 695 C CA . ASN A 1 88 ? 11.286 2.813 -24.411 1.00 87.12 88 ASN A CA 1
ATOM 696 C C . ASN A 1 88 ? 11.820 1.418 -24.061 1.00 87.12 88 ASN A C 1
ATOM 698 O O . ASN A 1 88 ? 11.108 0.639 -23.434 1.00 87.12 88 ASN A O 1
ATOM 702 N N . GLU A 1 89 ? 13.071 1.120 -24.416 1.00 88.50 89 GLU A N 1
ATOM 703 C CA . GLU A 1 89 ? 13.698 -0.163 -24.082 1.00 88.50 89 GLU A CA 1
ATOM 704 C C . GLU A 1 89 ? 13.849 -0.349 -22.568 1.00 88.50 89 GLU A C 1
ATOM 706 O O . GLU A 1 89 ? 13.573 -1.424 -22.041 1.00 88.50 89 GLU A O 1
ATOM 711 N N . LEU A 1 90 ? 14.226 0.709 -21.846 1.00 92.06 90 LEU A N 1
ATOM 712 C CA . LEU A 1 90 ? 14.310 0.682 -20.388 1.00 92.06 90 LEU A CA 1
ATOM 713 C C . LEU A 1 90 ? 12.948 0.358 -19.753 1.00 92.06 90 LEU A C 1
ATOM 715 O O . LEU A 1 90 ? 12.882 -0.468 -18.841 1.00 92.06 90 LEU A O 1
ATOM 719 N N . LEU A 1 91 ? 11.864 0.971 -20.242 1.00 91.06 91 LEU A N 1
ATOM 720 C CA . LEU A 1 91 ? 10.508 0.684 -19.767 1.00 91.06 91 LEU A CA 1
ATOM 721 C C . LEU A 1 91 ? 10.038 -0.726 -20.137 1.00 91.06 91 LEU A C 1
ATOM 723 O O . LEU A 1 91 ? 9.353 -1.358 -19.336 1.00 91.06 91 LEU A O 1
ATOM 727 N N . ASP A 1 92 ? 10.396 -1.235 -21.315 1.00 89.69 92 ASP A N 1
ATOM 728 C CA . ASP A 1 92 ? 10.060 -2.603 -21.716 1.00 89.69 92 ASP A CA 1
ATOM 729 C C . ASP A 1 92 ? 10.782 -3.640 -20.854 1.00 89.69 92 ASP A C 1
ATOM 731 O O . ASP A 1 92 ? 10.141 -4.574 -20.369 1.00 89.69 92 ASP A O 1
ATOM 735 N N . ASN A 1 93 ? 12.072 -3.434 -20.583 1.00 91.44 93 ASN A N 1
ATOM 736 C CA . ASN A 1 93 ? 12.849 -4.294 -19.691 1.00 91.44 93 ASN A CA 1
ATOM 737 C C . ASN A 1 93 ? 12.277 -4.279 -18.266 1.00 91.44 93 ASN A C 1
ATOM 739 O O . ASN A 1 93 ? 12.194 -5.316 -17.613 1.00 91.44 93 ASN A O 1
ATOM 743 N N . ALA A 1 94 ? 11.810 -3.125 -17.786 1.00 90.69 94 ALA A N 1
ATOM 744 C CA . ALA A 1 94 ? 11.111 -3.048 -16.507 1.00 90.69 94 ALA A CA 1
ATOM 745 C C . ALA A 1 94 ? 9.755 -3.768 -16.526 1.00 90.69 94 ALA A C 1
ATOM 747 O O . ALA A 1 94 ? 9.425 -4.495 -15.588 1.00 90.69 94 ALA A O 1
ATOM 748 N N . ALA A 1 95 ? 8.977 -3.608 -17.597 1.00 86.56 95 ALA A N 1
ATOM 749 C CA . ALA A 1 95 ? 7.694 -4.284 -17.758 1.00 86.56 95 ALA A CA 1
ATOM 750 C C . ALA A 1 95 ? 7.851 -5.812 -17.830 1.00 86.56 95 ALA A C 1
ATOM 752 O O . ALA A 1 95 ? 6.990 -6.537 -17.334 1.00 86.56 95 ALA A O 1
ATOM 753 N N . GLU A 1 96 ? 8.937 -6.307 -18.430 1.00 86.50 96 GLU A N 1
ATOM 754 C CA . GLU A 1 96 ? 9.266 -7.736 -18.490 1.00 86.50 96 GLU A CA 1
ATOM 755 C C . GLU A 1 96 ? 9.523 -8.329 -17.101 1.00 86.50 96 GLU A C 1
ATOM 757 O O . GLU A 1 96 ? 9.100 -9.450 -16.824 1.00 86.50 96 GLU A O 1
ATOM 762 N N . LEU A 1 97 ? 10.116 -7.545 -16.201 1.00 85.81 97 LEU A N 1
ATOM 763 C CA . LEU A 1 97 ? 10.279 -7.909 -14.793 1.00 85.81 97 LEU A CA 1
ATOM 764 C C . LEU A 1 97 ? 8.977 -7.789 -13.984 1.00 85.81 97 LEU A C 1
ATOM 766 O O . LEU A 1 97 ? 8.947 -8.149 -12.812 1.00 85.81 97 LEU A O 1
ATOM 770 N N . GLY A 1 98 ? 7.896 -7.291 -14.590 1.00 82.81 98 GLY A N 1
ATOM 771 C CA . GLY A 1 98 ? 6.616 -7.066 -13.923 1.00 82.81 98 GLY A CA 1
ATOM 772 C C . GLY A 1 98 ? 6.551 -5.763 -13.129 1.00 82.81 98 GLY A C 1
ATOM 773 O O . GLY A 1 98 ? 5.630 -5.597 -12.334 1.00 82.81 98 GLY A O 1
ATOM 774 N N . ALA A 1 99 ? 7.486 -4.834 -13.337 1.00 87.44 99 ALA A N 1
ATOM 775 C CA . ALA A 1 99 ? 7.497 -3.558 -12.634 1.00 87.44 99 ALA A CA 1
ATOM 776 C C . ALA A 1 99 ? 6.226 -2.744 -12.913 1.00 87.44 99 ALA A C 1
ATOM 778 O O . ALA A 1 99 ? 5.712 -2.713 -14.033 1.00 87.44 99 ALA A O 1
ATOM 779 N N . THR A 1 100 ? 5.743 -2.034 -11.895 1.00 87.62 100 THR A N 1
ATOM 780 C CA . THR A 1 100 ? 4.694 -1.016 -1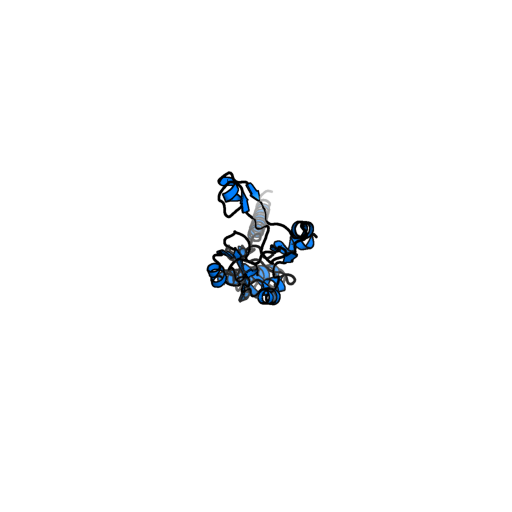2.062 1.00 87.62 100 THR A CA 1
ATOM 781 C C . THR A 1 100 ? 5.285 0.387 -12.112 1.00 87.62 100 THR A C 1
ATOM 783 O O . THR A 1 100 ? 4.701 1.270 -12.740 1.00 87.62 100 THR A O 1
ATOM 786 N N . HIS A 1 101 ? 6.450 0.586 -11.492 1.00 89.75 101 HIS A N 1
ATOM 787 C CA . HIS A 1 101 ? 7.113 1.877 -11.363 1.00 89.75 101 HIS A CA 1
ATOM 788 C C . HIS A 1 101 ? 8.596 1.766 -11.716 1.00 89.75 101 HIS A C 1
ATOM 790 O O . HIS A 1 101 ? 9.233 0.751 -11.443 1.00 89.75 101 HIS A O 1
ATOM 796 N N . VAL A 1 102 ? 9.147 2.817 -12.318 1.00 92.44 102 VAL A N 1
ATOM 797 C CA . VAL A 1 102 ? 10.569 2.922 -12.645 1.00 92.44 102 VAL A CA 1
ATOM 798 C C . VAL A 1 102 ? 11.092 4.299 -12.283 1.00 92.44 102 VAL A C 1
ATOM 800 O O . VAL A 1 102 ? 10.524 5.315 -12.684 1.00 92.44 102 VAL A O 1
ATOM 803 N N . PHE A 1 103 ? 12.212 4.328 -11.574 1.00 92.88 103 PHE A N 1
ATOM 804 C CA . PHE A 1 103 ? 12.988 5.535 -11.337 1.00 92.88 103 PHE A CA 1
ATOM 805 C C . PHE A 1 103 ? 14.184 5.569 -12.283 1.00 92.88 103 PHE A C 1
ATOM 807 O O . PHE A 1 103 ? 14.962 4.621 -12.340 1.00 92.88 103 PHE A O 1
ATOM 814 N N . VAL A 1 104 ? 14.336 6.645 -13.053 1.00 91.75 104 VAL A N 1
ATOM 815 C CA . VAL A 1 104 ? 15.480 6.807 -13.960 1.00 91.75 104 VAL A CA 1
ATOM 816 C C . VAL A 1 104 ? 16.552 7.605 -13.230 1.00 91.75 104 VAL A C 1
ATOM 818 O O . VAL A 1 104 ? 16.401 8.807 -13.028 1.00 91.75 104 VAL A O 1
ATOM 821 N N . ASN A 1 105 ? 17.623 6.926 -12.823 1.00 83.19 105 ASN A N 1
ATOM 822 C CA . ASN A 1 105 ? 18.667 7.499 -11.976 1.00 83.19 105 ASN A CA 1
ATOM 823 C C . ASN A 1 105 ? 19.683 8.300 -12.806 1.00 83.19 105 ASN A C 1
ATOM 825 O O . ASN A 1 105 ? 19.988 9.455 -12.509 1.00 83.19 105 ASN A O 1
ATOM 829 N N . GLN A 1 106 ? 20.190 7.699 -13.887 1.00 76.69 106 GLN A N 1
ATOM 830 C CA . GLN A 1 106 ? 21.269 8.290 -14.671 1.00 76.69 106 GLN A CA 1
ATOM 831 C C . GLN A 1 106 ? 21.202 7.867 -16.136 1.00 76.69 106 GLN A C 1
ATOM 833 O O . GLN A 1 106 ? 20.830 6.739 -16.464 1.00 76.69 106 GLN A O 1
ATOM 838 N N . GLY A 1 107 ? 21.620 8.764 -17.026 1.00 74.00 107 GLY A N 1
ATOM 839 C CA . GLY A 1 107 ? 21.755 8.441 -18.433 1.00 74.00 107 GLY A CA 1
ATOM 840 C C . GLY A 1 107 ? 22.577 9.455 -19.212 1.00 74.00 107 GLY A C 1
ATOM 841 O O . GLY A 1 107 ? 22.609 10.635 -18.873 1.00 74.00 107 GLY A O 1
ATOM 842 N N . ASP A 1 108 ? 23.228 8.972 -20.261 1.00 73.38 108 ASP A N 1
ATOM 843 C CA . ASP A 1 108 ? 23.926 9.780 -21.257 1.00 73.38 108 ASP A CA 1
ATOM 844 C C . ASP A 1 108 ? 23.275 9.479 -22.603 1.00 73.38 108 ASP A C 1
ATOM 846 O O . ASP A 1 108 ? 23.700 8.554 -23.288 1.00 73.38 108 ASP A O 1
ATOM 850 N N . GLY A 1 109 ? 22.159 10.164 -22.895 1.00 72.19 109 GLY A N 1
ATOM 851 C CA . GLY A 1 109 ? 21.375 10.089 -24.138 1.00 72.19 109 GLY A CA 1
ATOM 852 C C . GLY A 1 109 ? 21.061 8.663 -24.625 1.00 72.19 109 GLY A C 1
ATOM 853 O O . GLY A 1 109 ? 20.005 8.135 -24.278 1.00 72.19 109 GLY A O 1
ATOM 854 N N . PRO A 1 110 ? 21.931 8.044 -25.452 1.00 77.94 110 PRO A N 1
ATOM 855 C CA . PRO A 1 110 ? 21.801 6.658 -25.911 1.00 77.94 110 PRO A CA 1
ATOM 856 C C . PRO A 1 110 ? 21.766 5.578 -24.825 1.00 77.94 110 PRO A C 1
ATOM 858 O O . PRO A 1 110 ? 21.331 4.474 -25.142 1.00 77.94 110 PRO A O 1
ATOM 861 N N . TYR A 1 111 ? 22.213 5.847 -23.595 1.00 84.56 111 TYR A N 1
ATOM 862 C CA . TYR A 1 111 ? 22.221 4.860 -22.509 1.00 84.56 111 TYR A CA 1
ATOM 863 C C . TYR A 1 111 ? 21.488 5.395 -21.288 1.00 84.56 111 TYR A C 1
ATOM 865 O O . TYR A 1 111 ? 21.891 6.415 -20.731 1.00 84.56 111 TYR A O 1
ATOM 873 N N . LEU A 1 112 ? 20.457 4.679 -20.843 1.00 90.50 112 LEU A N 1
ATOM 874 C CA . LEU A 1 112 ? 19.713 4.989 -19.627 1.00 90.50 112 LEU A CA 1
ATOM 875 C C . LEU A 1 112 ? 19.802 3.833 -18.633 1.00 90.50 112 LEU A C 1
ATOM 877 O O . LEU A 1 112 ? 19.765 2.658 -19.011 1.00 90.50 112 LEU A O 1
ATOM 881 N N . ILE A 1 113 ? 19.899 4.180 -17.354 1.00 92.38 113 ILE A N 1
ATOM 882 C CA . ILE A 1 113 ? 19.889 3.252 -16.227 1.00 92.38 113 ILE A CA 1
ATOM 883 C C . ILE A 1 113 ? 18.786 3.692 -15.268 1.00 92.38 113 ILE A C 1
ATOM 885 O O . ILE A 1 113 ? 18.665 4.873 -14.930 1.00 92.38 113 ILE A O 1
ATOM 889 N N . GLY A 1 114 ? 17.990 2.729 -14.823 1.00 93.38 114 GLY A N 1
ATOM 890 C CA . GLY A 1 114 ? 16.928 2.953 -13.859 1.00 93.38 114 GLY A CA 1
ATOM 891 C C . GLY A 1 114 ? 16.765 1.797 -12.887 1.00 93.38 114 GLY A C 1
ATOM 892 O O . GLY A 1 114 ? 17.393 0.747 -13.016 1.00 93.38 114 GLY A O 1
ATOM 893 N N . GLU A 1 115 ? 15.893 2.010 -11.920 1.00 94.75 115 GLU A N 1
ATOM 894 C CA . GLU A 1 115 ? 15.526 1.079 -10.862 1.00 94.75 115 GLU A CA 1
ATOM 895 C C . GLU A 1 115 ? 14.051 0.728 -11.038 1.00 94.75 115 GLU A C 1
ATOM 897 O O . GLU A 1 115 ? 13.209 1.616 -11.190 1.00 94.75 115 GLU A O 1
ATOM 902 N N . ALA A 1 116 ? 13.746 -0.567 -11.081 1.00 92.19 116 ALA A N 1
ATOM 903 C CA . ALA A 1 116 ? 12.406 -1.070 -11.332 1.00 92.19 116 ALA A CA 1
ATOM 904 C C . ALA A 1 116 ? 11.764 -1.565 -10.033 1.00 92.19 116 ALA A C 1
ATOM 906 O O . ALA A 1 116 ? 12.342 -2.380 -9.312 1.00 92.19 116 ALA A O 1
ATOM 907 N N . PHE A 1 117 ? 10.547 -1.095 -9.771 1.00 89.56 117 PHE A N 1
ATOM 908 C CA . PHE A 1 117 ? 9.794 -1.376 -8.557 1.00 89.56 117 PHE A CA 1
ATOM 909 C C . PHE A 1 117 ? 8.442 -2.005 -8.884 1.00 89.56 117 PHE A C 1
ATOM 911 O O . PHE A 1 117 ? 7.732 -1.586 -9.809 1.00 89.56 117 PHE A O 1
ATOM 918 N N . PHE A 1 118 ? 8.054 -2.987 -8.078 1.00 85.06 118 PHE A N 1
ATOM 919 C CA . PHE A 1 118 ? 6.710 -3.534 -8.069 1.00 85.06 118 PHE A CA 1
ATOM 920 C C . PHE A 1 118 ? 5.952 -3.015 -6.857 1.00 85.06 118 PHE A C 1
ATOM 922 O O . PHE A 1 118 ? 6.172 -3.411 -5.715 1.00 85.06 118 PHE A O 1
ATOM 929 N N . CYS A 1 119 ? 5.035 -2.099 -7.123 1.00 82.88 119 CYS A N 1
ATOM 930 C CA . CYS A 1 119 ? 4.116 -1.598 -6.122 1.00 82.88 119 CYS A CA 1
ATOM 931 C C . CYS A 1 119 ? 2.824 -2.402 -6.178 1.00 82.88 119 CYS A C 1
ATOM 933 O O . CYS A 1 119 ? 2.153 -2.434 -7.214 1.00 82.88 119 CYS A O 1
ATOM 935 N N . ALA A 1 120 ? 2.450 -2.996 -5.055 1.00 78.94 120 ALA A N 1
ATOM 936 C CA . ALA A 1 120 ? 1.168 -3.639 -4.834 1.00 78.94 120 ALA A CA 1
ATOM 937 C C . ALA A 1 120 ? 0.757 -3.435 -3.377 1.00 78.94 120 ALA A C 1
ATOM 939 O O . ALA A 1 120 ? 1.596 -3.192 -2.515 1.00 78.94 120 ALA A O 1
ATOM 940 N N . PHE A 1 121 ? -0.544 -3.450 -3.116 1.00 79.75 121 PHE A N 1
ATOM 941 C CA . PHE A 1 121 ? -1.068 -3.340 -1.763 1.00 79.75 121 PHE A CA 1
ATOM 942 C C . PHE A 1 121 ? -2.101 -4.422 -1.518 1.00 79.75 121 PHE A C 1
ATOM 944 O O . PHE A 1 121 ? -2.804 -4.876 -2.424 1.00 79.75 121 PHE A O 1
ATOM 951 N N . CYS A 1 122 ? -2.204 -4.813 -0.259 1.00 82.50 122 CYS A N 1
ATOM 952 C CA . CYS A 1 122 ? -3.256 -5.697 0.179 1.00 82.50 122 CYS A CA 1
ATOM 953 C C . CYS A 1 122 ? -4.554 -4.907 0.382 1.00 82.50 122 CYS A C 1
ATOM 955 O O . CYS A 1 122 ? -4.550 -3.835 0.991 1.00 82.50 122 CYS A O 1
ATOM 957 N N . ILE A 1 123 ? -5.664 -5.430 -0.131 1.00 85.12 123 ILE A N 1
ATOM 958 C CA . ILE A 1 123 ? -7.013 -4.984 0.219 1.00 85.12 123 ILE A CA 1
ATOM 959 C C . ILE A 1 123 ? -7.593 -6.019 1.175 1.00 85.12 123 ILE A C 1
ATOM 961 O O . ILE A 1 123 ? -7.679 -7.192 0.822 1.00 85.12 123 ILE A O 1
ATOM 965 N N . GLY A 1 124 ? -7.983 -5.597 2.373 1.00 84.19 124 GLY A N 1
ATOM 966 C CA . GLY A 1 124 ? -8.614 -6.457 3.362 1.00 84.19 124 GLY A CA 1
ATOM 967 C C . GLY A 1 124 ? -9.962 -7.022 2.890 1.00 84.19 124 GLY A C 1
ATOM 968 O O . GLY A 1 124 ? -10.550 -6.546 1.914 1.00 84.19 124 GLY A O 1
ATOM 969 N N . PRO A 1 125 ? -10.503 -8.025 3.597 1.00 80.56 125 PRO A N 1
ATOM 970 C CA . PRO A 1 125 ? -11.796 -8.633 3.265 1.00 80.56 125 PRO A CA 1
ATOM 971 C C . PRO A 1 125 ? -12.976 -7.650 3.357 1.00 80.56 125 PRO A C 1
ATOM 973 O O . PRO A 1 125 ? -14.041 -7.896 2.795 1.00 80.56 125 PRO A O 1
ATOM 976 N N . ASP A 1 126 ? -12.800 -6.524 4.052 1.00 76.94 126 ASP A N 1
ATOM 977 C CA . ASP A 1 126 ? -13.765 -5.427 4.137 1.00 76.94 126 ASP A CA 1
ATOM 978 C C . ASP A 1 126 ? -13.710 -4.467 2.931 1.00 76.94 126 ASP A C 1
ATOM 980 O O . ASP A 1 126 ? -14.478 -3.503 2.871 1.00 76.94 126 ASP A O 1
ATOM 984 N N . GLY A 1 127 ? -12.821 -4.728 1.967 1.00 78.31 127 GLY A N 1
ATOM 985 C CA . GLY A 1 127 ? -12.617 -3.909 0.776 1.00 78.31 127 GLY A CA 1
ATOM 986 C C . GLY A 1 127 ? -11.788 -2.648 1.020 1.00 78.31 127 GLY A C 1
ATOM 987 O O . GLY A 1 127 ? -11.678 -1.818 0.115 1.00 78.31 127 GLY A O 1
ATOM 988 N N . LYS A 1 128 ? -11.213 -2.471 2.216 1.00 78.56 128 LYS A N 1
ATOM 989 C CA . LYS A 1 128 ? -10.343 -1.333 2.536 1.00 78.56 128 LYS A CA 1
ATOM 990 C C . LYS A 1 128 ? -8.866 -1.705 2.382 1.00 78.56 128 LYS A C 1
ATOM 992 O O . LYS A 1 128 ? -8.530 -2.885 2.446 1.00 78.56 128 LYS A O 1
ATOM 997 N N . PRO A 1 129 ? -7.965 -0.731 2.164 1.00 80.88 129 PRO A N 1
ATOM 998 C CA . PRO A 1 129 ? -6.528 -0.992 2.181 1.00 80.88 129 PRO A CA 1
ATOM 999 C C . PRO A 1 129 ? -6.087 -1.623 3.507 1.00 80.88 129 PRO A C 1
ATOM 1001 O O . PRO A 1 129 ? -6.588 -1.244 4.564 1.00 80.88 129 PRO A O 1
ATOM 1004 N N . ASP A 1 130 ? -5.145 -2.562 3.448 1.00 83.56 130 ASP A N 1
ATOM 1005 C CA . ASP A 1 130 ? -4.551 -3.156 4.642 1.00 83.56 130 ASP A CA 1
ATOM 1006 C C . ASP A 1 130 ? -3.688 -2.127 5.385 1.00 83.56 130 ASP A C 1
ATOM 1008 O O . ASP A 1 130 ? -2.878 -1.381 4.816 1.00 83.56 130 ASP A O 1
ATOM 1012 N N . GLU A 1 131 ? -3.864 -2.095 6.694 1.00 84.69 131 GLU A N 1
ATOM 1013 C CA . GLU A 1 131 ? -3.203 -1.172 7.606 1.00 84.69 131 GLU A CA 1
ATOM 1014 C C . GLU A 1 131 ? -2.538 -1.975 8.720 1.00 84.69 131 GLU A C 1
ATOM 1016 O O . GLU A 1 131 ? -2.813 -3.162 8.898 1.00 84.69 131 GLU A O 1
ATOM 1021 N N . ASN A 1 132 ? -1.634 -1.338 9.462 1.00 87.06 132 ASN A N 1
ATOM 1022 C CA . ASN A 1 132 ? -1.184 -1.940 10.706 1.00 87.06 132 ASN A CA 1
ATOM 1023 C C . ASN A 1 132 ? -2.317 -1.829 11.726 1.00 87.06 132 ASN A C 1
ATOM 1025 O O . ASN A 1 132 ? -2.939 -0.772 11.824 1.00 87.06 132 ASN A O 1
ATOM 1029 N N . TYR A 1 133 ? -2.574 -2.888 12.483 1.00 89.75 133 TYR A N 1
ATOM 1030 C CA . TYR A 1 133 ? -3.559 -2.843 13.557 1.00 89.75 133 TYR A CA 1
ATOM 1031 C C . TYR A 1 133 ? -3.185 -3.793 14.685 1.00 89.75 133 TYR A C 1
ATOM 1033 O O . TYR A 1 133 ? -2.472 -4.780 14.493 1.00 89.75 133 TYR A O 1
ATOM 1041 N N . CYS A 1 134 ? -3.700 -3.501 15.872 1.00 92.00 134 CYS A N 1
ATOM 1042 C CA . CYS A 1 134 ? -3.596 -4.389 17.014 1.00 92.00 134 CYS A CA 1
ATOM 1043 C C . CYS A 1 134 ? -4.789 -5.349 17.056 1.00 92.00 134 CYS A C 1
ATOM 1045 O O . CYS A 1 134 ? -5.916 -4.978 16.718 1.00 92.00 134 CYS A O 1
ATOM 1047 N N . VAL A 1 135 ? -4.553 -6.591 17.468 1.00 92.12 135 VAL A N 1
ATOM 1048 C CA . VAL A 1 135 ? -5.605 -7.560 17.792 1.00 92.12 135 VAL A CA 1
ATOM 1049 C C . VAL A 1 135 ? -5.568 -7.819 19.287 1.00 92.12 135 VAL A C 1
ATOM 1051 O O . VAL A 1 135 ? -4.539 -8.239 19.809 1.00 92.12 135 VAL A O 1
ATOM 1054 N N . GLY A 1 136 ? -6.679 -7.563 19.973 1.00 88.94 136 GLY A N 1
ATOM 1055 C CA . GLY A 1 136 ? -6.803 -7.817 21.404 1.00 88.94 136 GLY A CA 1
ATOM 1056 C C . GLY A 1 136 ? -6.794 -9.312 21.737 1.00 88.94 136 GLY A C 1
ATOM 1057 O O . GLY A 1 136 ? -6.899 -10.175 20.863 1.00 88.94 136 GLY A O 1
ATOM 1058 N N . GLN A 1 137 ? -6.722 -9.642 23.029 1.00 86.44 137 GLN A N 1
ATOM 1059 C CA . GLN A 1 137 ? -6.787 -11.037 23.500 1.00 86.44 137 GLN A CA 1
ATOM 1060 C C . GLN A 1 137 ? -8.084 -11.763 23.112 1.00 86.44 137 GLN A C 1
ATOM 1062 O O . GLN A 1 137 ? -8.119 -12.990 23.048 1.00 86.44 137 GLN A O 1
ATOM 1067 N N . ASP A 1 138 ? -9.153 -11.014 22.847 1.00 83.31 138 ASP A N 1
ATOM 1068 C CA . ASP A 1 138 ? -10.440 -11.532 22.385 1.00 83.31 138 ASP A CA 1
ATOM 1069 C C . ASP A 1 138 ? -10.436 -11.927 20.894 1.00 83.31 138 ASP A C 1
ATOM 1071 O O . ASP A 1 138 ? -11.455 -12.386 20.370 1.00 83.31 138 ASP A O 1
ATOM 1075 N N . GLY A 1 139 ? -9.302 -11.752 20.205 1.00 84.88 139 GLY A N 1
ATOM 1076 C CA . GLY A 1 139 ? -9.140 -12.016 18.779 1.00 84.88 139 GLY A CA 1
ATOM 1077 C C . GLY A 1 139 ? -9.803 -10.968 17.886 1.00 84.88 139 GLY A C 1
ATOM 1078 O O . GLY A 1 139 ? -9.859 -11.153 16.668 1.00 84.88 139 GLY A O 1
ATOM 1079 N N . ARG A 1 140 ? -10.325 -9.875 18.455 1.00 84.56 140 ARG A N 1
ATOM 1080 C CA . ARG A 1 140 ? -10.927 -8.780 17.694 1.00 84.56 140 ARG A CA 1
ATOM 1081 C C . ARG A 1 140 ? -9.883 -7.706 17.434 1.00 84.56 140 ARG A C 1
ATOM 1083 O O . ARG A 1 140 ? -8.985 -7.475 18.240 1.00 84.56 140 ARG A O 1
ATOM 1090 N N . ARG A 1 141 ? -10.024 -7.019 16.299 1.00 86.25 141 ARG A N 1
ATOM 1091 C CA . ARG A 1 141 ? -9.245 -5.810 16.032 1.00 86.25 141 ARG A CA 1
ATOM 1092 C C . ARG A 1 141 ? -9.521 -4.795 17.142 1.00 86.25 141 ARG A C 1
ATOM 1094 O O . ARG A 1 141 ? -10.685 -4.524 17.453 1.00 86.25 141 ARG A O 1
ATOM 1101 N N . ASP A 1 142 ? -8.450 -4.251 17.698 1.00 87.56 142 ASP A N 1
ATOM 1102 C CA . ASP A 1 142 ? -8.514 -3.124 18.604 1.00 87.56 142 ASP A CA 1
ATOM 1103 C C . ASP A 1 142 ? -9.016 -1.914 17.819 1.00 87.56 142 ASP A C 1
ATOM 1105 O O . ASP A 1 142 ? -8.402 -1.455 16.859 1.00 87.56 142 ASP A O 1
ATOM 1109 N N . ILE A 1 143 ? -10.215 -1.484 18.172 1.00 84.50 143 ILE A N 1
ATOM 1110 C CA . ILE A 1 143 ? -10.849 -0.278 17.668 1.00 84.50 143 ILE A CA 1
ATOM 1111 C C . ILE A 1 143 ? -11.260 0.453 18.931 1.00 84.50 143 ILE A C 1
ATOM 1113 O O . ILE A 1 143 ? -11.907 -0.160 19.790 1.00 84.50 143 ILE A O 1
ATOM 1117 N N . GLY A 1 144 ? -10.855 1.717 19.054 1.00 86.69 144 GLY A N 1
ATOM 1118 C CA . GLY A 1 144 ? -11.040 2.473 20.288 1.00 86.69 144 GLY A CA 1
ATOM 1119 C C . GLY A 1 144 ? -12.457 2.304 20.840 1.00 86.69 144 GLY A C 1
ATOM 1120 O O . GLY A 1 144 ? -13.444 2.333 20.092 1.00 86.69 144 GLY A O 1
ATOM 1121 N N . HIS A 1 145 ? -12.557 2.050 22.140 1.00 90.19 145 HIS A N 1
ATOM 1122 C CA . HIS A 1 145 ? -13.810 1.685 22.785 1.00 90.19 145 HIS A CA 1
ATOM 1123 C C . HIS A 1 145 ? -14.003 2.381 24.118 1.00 90.19 145 HIS A C 1
ATOM 1125 O O . HIS A 1 145 ? -13.098 2.952 24.715 1.00 90.19 145 HIS A O 1
ATOM 1131 N N . CYS A 1 146 ? -15.245 2.340 24.576 1.00 92.12 146 CYS A N 1
ATOM 1132 C CA . CYS A 1 146 ? -15.637 2.898 25.850 1.00 92.12 146 CYS A CA 1
ATOM 1133 C C . CYS A 1 146 ? -15.710 1.778 26.891 1.00 92.12 146 CYS A C 1
ATOM 1135 O O . CYS A 1 146 ? -16.227 0.699 26.592 1.00 92.12 146 CYS A O 1
ATOM 1137 N N . GLU A 1 147 ? -15.239 2.040 28.102 1.00 92.69 147 GLU A N 1
ATOM 1138 C CA . GLU A 1 147 ? -15.334 1.133 29.246 1.00 92.69 147 GLU A CA 1
ATOM 1139 C C . GLU A 1 147 ? -16.176 1.757 30.358 1.00 92.69 147 GLU A C 1
ATOM 1141 O O . GLU A 1 147 ? -16.181 2.978 30.557 1.00 92.69 147 GLU A O 1
ATOM 1146 N N . ASP A 1 148 ? -16.938 0.921 31.059 1.00 91.56 148 ASP A N 1
ATOM 1147 C CA . ASP A 1 148 ? -17.652 1.331 32.264 1.00 91.56 148 ASP A CA 1
ATOM 1148 C C . ASP A 1 148 ? -16.737 1.360 33.505 1.00 91.56 148 ASP A C 1
ATOM 1150 O O . ASP A 1 148 ? -15.536 1.105 33.434 1.00 91.56 148 ASP A O 1
ATOM 1154 N N . GLU A 1 149 ? -17.308 1.694 34.665 1.00 90.75 149 GLU A N 1
ATOM 1155 C CA . GLU A 1 149 ? -16.580 1.785 35.941 1.00 90.75 149 GLU A CA 1
ATOM 1156 C C . GLU A 1 149 ? -15.953 0.451 36.390 1.00 90.75 149 GLU A C 1
ATOM 1158 O O . GLU A 1 149 ? -15.082 0.441 37.259 1.00 90.75 149 GLU A O 1
ATOM 1163 N N . PHE A 1 150 ? -16.380 -0.669 35.801 1.00 89.69 150 PHE A N 1
ATOM 1164 C CA . PHE A 1 150 ? -15.883 -2.012 36.089 1.00 89.69 150 PHE A CA 1
ATOM 1165 C C . PHE A 1 150 ? -14.898 -2.519 35.024 1.00 89.69 150 PHE A C 1
ATOM 1167 O O . PHE A 1 150 ? -14.456 -3.665 35.112 1.00 89.69 150 PHE A O 1
ATOM 1174 N N . GLY A 1 151 ? -14.552 -1.691 34.031 1.00 84.44 151 GLY A N 1
ATOM 1175 C CA . GLY A 1 151 ? -13.679 -2.065 32.916 1.00 84.44 151 GLY A CA 1
ATOM 1176 C C . GLY A 1 151 ? -14.371 -2.919 31.850 1.00 84.44 151 GLY A C 1
ATOM 1177 O O . GLY A 1 151 ? -13.702 -3.537 31.026 1.00 84.44 151 GLY A O 1
ATOM 1178 N N . ALA A 1 152 ? -15.706 -3.005 31.848 1.00 87.94 152 ALA A N 1
ATOM 1179 C CA . ALA A 1 152 ? -16.424 -3.740 30.815 1.00 87.94 152 ALA A CA 1
ATOM 1180 C C . ALA A 1 152 ? -16.627 -2.866 29.571 1.00 87.94 152 ALA A C 1
ATOM 1182 O O . ALA A 1 152 ? -17.049 -1.709 29.656 1.00 87.94 152 ALA A O 1
ATOM 1183 N N . ARG A 1 153 ? -16.370 -3.444 28.392 1.00 87.62 153 ARG A N 1
ATOM 1184 C CA . ARG A 1 153 ? -16.556 -2.771 27.102 1.00 87.62 153 ARG A CA 1
ATOM 1185 C C . ARG A 1 153 ? -18.033 -2.456 26.869 1.00 87.62 153 ARG A C 1
ATOM 1187 O O . ARG A 1 153 ? -18.894 -3.336 26.908 1.00 87.62 153 ARG A O 1
ATOM 1194 N N . VAL A 1 154 ? -18.332 -1.192 26.588 1.00 89.69 154 VAL A N 1
ATOM 1195 C CA . VAL A 1 154 ? -19.692 -0.678 26.408 1.00 89.69 154 VAL A CA 1
ATOM 1196 C C . VAL A 1 154 ? -19.815 0.161 25.147 1.00 89.69 154 VAL A C 1
ATOM 1198 O O . VAL A 1 154 ? -18.880 0.812 24.691 1.00 89.69 154 VAL A O 1
ATOM 1201 N N . GLY A 1 155 ? -21.025 0.180 24.586 1.00 85.06 155 GLY A N 1
ATOM 1202 C CA . GLY A 1 155 ? -21.300 0.968 23.390 1.00 85.06 155 GLY A CA 1
ATOM 1203 C C . GLY A 1 155 ? -20.696 0.380 22.119 1.00 85.06 155 GLY A C 1
ATOM 1204 O O . GLY A 1 155 ? -20.401 1.141 21.207 1.00 85.06 155 GLY A O 1
ATOM 1205 N N . GLU A 1 156 ? -20.513 -0.942 22.048 1.00 86.31 156 GLU A N 1
ATOM 1206 C CA . GLU A 1 156 ? -20.250 -1.622 20.778 1.00 86.31 156 GLU A CA 1
ATOM 1207 C C . GLU A 1 156 ? -21.424 -1.414 19.809 1.00 86.31 156 GLU A C 1
ATOM 1209 O O . GLU A 1 156 ? -22.589 -1.295 20.214 1.00 86.31 156 GLU A O 1
ATOM 1214 N N . ALA A 1 157 ? -21.113 -1.373 18.514 1.00 88.25 157 ALA A N 1
ATOM 1215 C CA . ALA A 1 157 ? -22.137 -1.258 17.490 1.00 88.25 157 ALA A CA 1
ATOM 1216 C C . ALA A 1 157 ? -23.033 -2.505 17.499 1.00 88.25 157 ALA A C 1
ATOM 1218 O O . ALA A 1 157 ? -22.539 -3.632 17.539 1.00 88.25 157 ALA A O 1
ATOM 1219 N N . LYS A 1 158 ? -24.353 -2.313 17.447 1.00 91.75 158 LYS A N 1
ATOM 1220 C CA . LYS A 1 158 ? -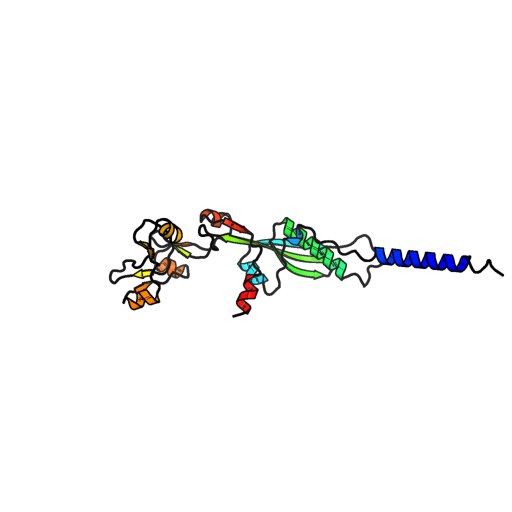25.318 -3.419 17.489 1.00 91.75 158 LYS A CA 1
ATOM 1221 C C . LYS A 1 158 ? -26.546 -3.156 16.631 1.00 91.75 158 LYS A C 1
ATOM 1223 O O . LYS A 1 158 ? -26.940 -2.008 16.412 1.00 91.75 158 LYS A O 1
ATOM 1228 N N . CYS A 1 159 ? -27.175 -4.237 16.182 1.00 93.00 159 CYS A N 1
ATOM 1229 C CA . CYS A 1 159 ? -28.497 -4.187 15.576 1.00 93.00 159 CYS A CA 1
ATOM 1230 C C . CYS A 1 159 ? -29.576 -4.268 16.661 1.00 93.00 159 CYS A C 1
ATOM 1232 O O . CYS A 1 159 ? -29.540 -5.154 17.512 1.00 93.00 159 CYS A O 1
ATOM 1234 N N . GLU A 1 160 ? -30.528 -3.339 16.648 1.00 94.19 160 GLU A N 1
ATOM 1235 C CA . GLU A 1 160 ? -31.690 -3.351 17.533 1.00 94.19 160 GLU A CA 1
ATOM 1236 C C . GLU A 1 160 ? -32.944 -3.747 16.744 1.00 94.19 160 GLU A C 1
ATOM 1238 O O . GLU A 1 160 ? -33.211 -3.206 15.669 1.00 94.19 160 GLU A O 1
ATOM 1243 N N . GLY A 1 161 ? -33.720 -4.692 17.280 1.00 91.38 161 GLY A N 1
ATOM 1244 C CA . GLY A 1 161 ? -34.978 -5.149 16.677 1.00 91.38 161 GLY A CA 1
ATOM 1245 C C . GLY A 1 161 ? -34.843 -6.199 15.566 1.00 91.38 161 GLY A C 1
ATOM 1246 O O . GLY A 1 161 ? -35.866 -6.646 15.060 1.00 91.38 161 GLY A O 1
ATOM 1247 N N . ALA A 1 162 ? -33.626 -6.615 15.207 1.00 92.81 162 ALA A N 1
ATOM 1248 C CA . ALA A 1 162 ? -33.361 -7.723 14.286 1.00 92.81 162 ALA A CA 1
ATOM 1249 C C . ALA A 1 162 ? -31.959 -8.315 14.524 1.00 92.81 162 ALA A C 1
ATOM 1251 O O . ALA A 1 162 ? -31.147 -7.734 15.248 1.00 92.81 162 ALA A O 1
ATOM 1252 N N . GLU A 1 163 ? -31.658 -9.446 13.885 1.00 89.75 163 GLU A N 1
ATOM 1253 C CA . GLU A 1 163 ? -30.291 -9.967 13.796 1.00 89.75 163 GLU A CA 1
ATOM 1254 C C . GLU A 1 163 ? -29.508 -9.243 12.690 1.00 89.75 163 GLU A C 1
ATOM 1256 O O . GLU A 1 163 ? -30.050 -8.909 11.636 1.00 89.75 163 GLU A O 1
ATOM 1261 N N . GLY A 1 164 ? -28.219 -8.994 12.916 1.00 85.81 164 GLY A N 1
ATOM 1262 C CA . GLY A 1 164 ? -27.327 -8.434 11.903 1.00 85.81 164 GLY A CA 1
ATOM 1263 C C . GLY A 1 164 ? -25.971 -8.062 12.487 1.00 85.81 164 GLY A C 1
ATOM 1264 O O . GLY A 1 164 ? -25.898 -7.333 13.477 1.00 85.81 164 GLY A O 1
ATOM 1265 N N . LYS A 1 165 ? -24.892 -8.554 11.871 1.00 84.38 165 LYS A N 1
ATOM 1266 C CA . LYS A 1 165 ? -23.508 -8.335 12.327 1.00 84.38 165 LYS A CA 1
ATOM 1267 C C . LYS A 1 165 ? -22.933 -7.015 11.829 1.00 84.38 165 LYS A C 1
ATOM 1269 O O . LYS A 1 165 ? -21.979 -6.495 12.397 1.00 84.38 165 LYS A O 1
ATOM 1274 N N . ASN A 1 166 ? -23.504 -6.467 10.762 1.00 86.88 166 ASN A N 1
ATOM 1275 C CA . ASN A 1 166 ? -23.091 -5.198 10.185 1.00 86.88 166 ASN A CA 1
ATOM 1276 C C . ASN A 1 166 ? -24.301 -4.328 9.816 1.00 86.88 166 ASN A C 1
ATOM 1278 O O . ASN A 1 166 ? -25.448 -4.777 9.767 1.00 86.88 166 ASN A O 1
ATOM 1282 N N . ARG A 1 167 ? -24.035 -3.044 9.555 1.00 87.62 167 ARG A N 1
ATOM 1283 C CA . ARG A 1 167 ? -25.070 -2.059 9.217 1.00 87.62 167 ARG A CA 1
ATOM 1284 C C . ARG A 1 167 ? -25.911 -2.455 7.990 1.00 87.62 167 ARG A C 1
ATOM 1286 O O . ARG A 1 167 ? -27.127 -2.277 8.074 1.00 87.62 167 ARG A O 1
ATOM 1293 N N . PRO A 1 168 ? -25.332 -2.939 6.871 1.00 90.00 168 PRO A N 1
ATOM 1294 C CA . PRO A 1 168 ? -26.118 -3.415 5.731 1.00 90.00 168 PRO A CA 1
ATOM 1295 C C . PRO A 1 168 ? -27.071 -4.563 6.081 1.00 90.00 168 PRO A C 1
ATOM 1297 O O . PRO A 1 168 ? -28.258 -4.467 5.787 1.00 90.00 168 PRO A O 1
ATOM 1300 N N . GLU A 1 169 ? -26.575 -5.602 6.752 1.00 91.81 169 GLU A N 1
ATOM 1301 C CA . GLU A 1 169 ? -27.345 -6.791 7.133 1.00 91.81 169 GLU A CA 1
ATOM 1302 C C . GLU A 1 169 ? -28.468 -6.440 8.114 1.00 91.81 169 GLU A C 1
ATOM 1304 O O . GLU A 1 169 ? -29.623 -6.786 7.886 1.00 91.81 169 GLU A O 1
ATOM 1309 N N . CYS A 1 170 ? -28.159 -5.649 9.145 1.00 92.25 170 CYS A N 1
ATOM 1310 C CA . CYS A 1 170 ? -29.146 -5.171 10.111 1.00 92.25 170 CYS A CA 1
ATOM 1311 C C . CYS A 1 170 ? -30.305 -4.430 9.429 1.00 92.25 170 CYS A C 1
ATOM 1313 O O . CYS A 1 170 ? -31.471 -4.683 9.719 1.00 92.25 170 CYS A O 1
ATOM 1315 N N . LYS A 1 171 ? -29.987 -3.538 8.480 1.00 91.31 171 LYS A N 1
ATOM 1316 C CA . LYS A 1 171 ? -31.003 -2.809 7.711 1.00 91.31 171 LYS A CA 1
ATOM 1317 C C . LYS A 1 171 ? -31.813 -3.730 6.801 1.00 91.31 171 LYS A C 1
ATOM 1319 O O . LYS A 1 171 ? -33.019 -3.536 6.692 1.00 91.31 171 LYS A O 1
ATOM 1324 N N . ALA A 1 172 ? -31.168 -4.697 6.148 1.00 93.25 172 ALA A N 1
ATOM 1325 C CA . ALA A 1 172 ? -31.845 -5.663 5.285 1.00 93.25 172 ALA A CA 1
ATOM 1326 C C . ALA A 1 172 ? -32.856 -6.515 6.070 1.00 93.25 172 ALA A C 1
ATOM 1328 O O . ALA A 1 172 ? -33.944 -6.788 5.571 1.00 93.25 172 ALA A O 1
ATOM 1329 N N . ASN A 1 173 ? -32.536 -6.836 7.324 1.00 93.94 173 ASN A N 1
ATOM 1330 C CA . ASN A 1 173 ? -33.402 -7.588 8.231 1.00 93.94 173 ASN A CA 1
ATOM 1331 C C . ASN A 1 173 ? -34.444 -6.715 8.961 1.00 93.94 173 ASN A C 1
ATOM 1333 O O . ASN A 1 173 ? -35.138 -7.199 9.851 1.00 93.94 173 ASN A O 1
ATOM 1337 N N . GLY A 1 174 ? -34.568 -5.430 8.606 1.00 92.94 174 GLY A N 1
ATOM 1338 C CA . GLY A 1 174 ? -35.553 -4.512 9.190 1.00 92.94 174 GLY A CA 1
ATOM 1339 C C . GLY A 1 174 ? -35.183 -3.948 10.568 1.00 92.94 174 GLY A C 1
ATOM 1340 O O . GLY A 1 174 ? -36.015 -3.303 11.203 1.00 92.94 174 GLY A O 1
ATOM 1341 N N . GLY A 1 175 ? -33.949 -4.157 11.029 1.00 94.12 175 GLY A N 1
ATOM 1342 C CA . GLY A 1 175 ? -33.446 -3.630 12.294 1.00 94.12 175 GLY A CA 1
ATOM 1343 C C . GLY A 1 175 ? -32.922 -2.195 12.207 1.00 94.12 175 GLY A C 1
ATOM 1344 O O . GLY A 1 175 ? -32.629 -1.647 11.137 1.00 94.12 175 GLY A O 1
ATOM 1345 N N . LYS A 1 176 ? -32.750 -1.576 13.378 1.00 94.56 176 LYS A N 1
ATOM 1346 C CA . LYS A 1 176 ? -32.125 -0.260 13.537 1.00 94.56 176 LYS A CA 1
ATOM 1347 C C . LYS A 1 176 ? -30.669 -0.428 13.963 1.00 94.56 176 LYS A C 1
ATOM 1349 O O . LYS A 1 176 ? -30.378 -0.944 15.036 1.00 94.56 176 LYS A O 1
ATOM 1354 N N . TRP A 1 177 ? -29.742 0.049 13.134 1.00 92.38 177 TRP A N 1
ATOM 1355 C CA . TRP A 1 177 ? -28.316 0.021 13.463 1.00 92.38 177 TRP A CA 1
ATOM 1356 C C . TRP A 1 177 ? -27.954 1.116 14.469 1.00 92.38 177 TRP A C 1
ATOM 1358 O O . TRP A 1 177 ? -28.123 2.303 14.173 1.00 92.38 177 TRP A O 1
ATOM 1368 N N . ILE A 1 178 ? -27.410 0.716 15.616 1.00 91.88 178 ILE A N 1
ATOM 1369 C CA . ILE A 1 178 ? -26.817 1.607 16.612 1.00 91.88 178 ILE A CA 1
ATOM 1370 C C . ILE A 1 178 ? -25.295 1.584 16.396 1.00 91.88 178 ILE A C 1
ATOM 1372 O O . ILE A 1 178 ? -24.696 0.515 16.522 1.00 91.88 178 ILE A O 1
ATOM 1376 N N . PRO A 1 179 ? -24.661 2.713 16.023 1.00 88.50 179 PRO A N 1
ATOM 1377 C CA . PRO A 1 179 ? -23.212 2.775 15.856 1.00 88.50 179 PRO A CA 1
ATOM 1378 C C . PRO A 1 179 ? -22.500 2.648 17.205 1.00 88.50 179 PRO A C 1
ATOM 1380 O O . PRO A 1 179 ? -23.109 2.854 18.256 1.00 88.50 179 PRO A O 1
ATOM 1383 N N . SER A 1 180 ? -21.206 2.338 17.165 1.00 89.25 180 SER A N 1
ATOM 1384 C CA . SER A 1 180 ? -20.391 2.362 18.371 1.00 89.25 180 SER A CA 1
ATOM 1385 C C . SER A 1 180 ? -20.294 3.778 18.941 1.00 89.25 180 SER A C 1
ATOM 1387 O O . SER A 1 180 ? -20.397 4.761 18.201 1.00 89.25 180 SER A O 1
ATOM 1389 N N . LEU A 1 181 ? -20.110 3.885 20.258 1.00 92.12 181 LEU A N 1
ATOM 1390 C CA . LEU A 1 181 ? -19.848 5.171 20.900 1.00 92.12 181 LEU A CA 1
ATOM 1391 C C . LEU A 1 181 ? -18.501 5.721 20.427 1.00 92.12 181 LEU A C 1
ATOM 1393 O O . LEU A 1 181 ? -17.508 5.001 20.401 1.00 92.12 181 LEU A O 1
ATOM 1397 N N . ASP A 1 182 ? -18.482 7.003 20.076 1.00 91.56 182 ASP A N 1
ATOM 1398 C CA . ASP A 1 182 ? -17.248 7.742 19.839 1.00 91.56 182 ASP A CA 1
ATOM 1399 C C . ASP A 1 182 ? -16.665 8.269 21.160 1.00 91.56 182 ASP A C 1
ATOM 1401 O O . ASP A 1 182 ? -17.330 8.298 22.203 1.00 91.56 182 ASP A O 1
ATOM 1405 N N . GLU A 1 183 ? -15.411 8.719 21.113 1.00 91.38 183 GLU A N 1
ATOM 1406 C CA . GLU A 1 183 ? -14.702 9.274 22.269 1.00 91.38 183 GLU A CA 1
ATOM 1407 C C . GLU A 1 183 ? -15.495 10.403 22.946 1.00 91.38 183 GLU A C 1
ATOM 1409 O O . GLU A 1 183 ? -15.621 10.452 24.173 1.00 91.38 183 GLU A O 1
ATOM 1414 N N . ALA A 1 184 ? -16.073 11.304 22.147 1.00 91.88 184 ALA A N 1
ATOM 1415 C CA . ALA A 1 184 ? -16.811 12.455 22.650 1.00 91.88 184 ALA A CA 1
ATOM 1416 C C . ALA A 1 184 ? -18.067 12.038 23.431 1.00 91.88 184 ALA A C 1
ATOM 1418 O O . ALA A 1 184 ? -18.361 12.606 24.486 1.00 91.88 184 ALA A O 1
ATOM 1419 N N . THR A 1 185 ? -18.813 11.050 22.935 1.00 92.44 185 THR A N 1
ATOM 1420 C CA . THR A 1 185 ? -20.016 10.544 23.602 1.00 92.44 185 THR A CA 1
ATOM 1421 C C . THR A 1 185 ? -19.658 9.682 24.806 1.00 92.44 185 THR A C 1
ATOM 1423 O O . THR A 1 185 ? -20.321 9.799 25.835 1.00 92.44 185 THR A O 1
ATOM 1426 N N . CYS A 1 186 ? -18.589 8.886 24.720 1.00 92.62 186 CYS A N 1
ATOM 1427 C CA . CYS A 1 186 ? -18.069 8.108 25.844 1.00 92.62 186 CYS A CA 1
ATOM 1428 C C . CYS A 1 186 ? -17.743 9.015 27.042 1.00 92.62 186 CYS A C 1
ATOM 1430 O O . CYS A 1 186 ? -18.295 8.842 28.130 1.00 92.62 186 CYS A O 1
ATOM 1432 N N . LYS A 1 187 ? -16.956 10.074 26.811 1.00 90.94 187 LYS A N 1
ATOM 1433 C CA . LYS A 1 187 ? -16.587 11.048 27.851 1.00 90.94 187 LYS A CA 1
ATOM 1434 C C . LYS A 1 187 ? -17.799 11.790 28.424 1.00 90.94 187 LYS A C 1
ATOM 1436 O O . LYS A 1 187 ? -17.873 11.998 29.630 1.00 90.94 187 LYS A O 1
ATOM 1441 N N . LYS A 1 188 ? -18.789 12.146 27.592 1.00 93.38 188 LYS A N 1
ATOM 1442 C CA . LYS A 1 188 ? -20.049 12.770 28.053 1.00 93.38 188 LYS A CA 1
ATOM 1443 C C . LYS A 1 188 ? -20.881 11.864 28.962 1.00 93.38 188 LYS A C 1
ATOM 1445 O O . LYS A 1 188 ? -21.661 12.373 29.759 1.00 93.38 188 LYS A O 1
ATOM 1450 N N . GLN A 1 189 ? -20.740 10.547 28.832 1.00 91.50 189 GLN A N 1
ATOM 1451 C CA . GLN A 1 189 ? -21.422 9.565 29.675 1.00 91.50 189 GLN A CA 1
ATOM 1452 C C . GLN A 1 189 ? -20.643 9.240 30.961 1.00 91.50 189 GLN A C 1
ATOM 1454 O O . GLN A 1 189 ? -21.000 8.279 31.635 1.00 91.50 189 GLN A O 1
ATOM 1459 N N . ASN A 1 190 ? -19.612 10.027 31.311 1.00 90.62 190 ASN A N 1
ATOM 1460 C CA . ASN A 1 190 ? -18.707 9.787 32.444 1.00 90.62 190 ASN A CA 1
ATOM 1461 C C . ASN A 1 190 ? -18.052 8.397 32.405 1.00 90.62 190 ASN A C 1
ATOM 1463 O O . ASN A 1 190 ? -17.887 7.749 33.434 1.00 90.62 190 ASN A O 1
ATOM 1467 N N . ARG A 1 191 ? -17.700 7.935 31.204 1.00 92.19 191 ARG A N 1
ATOM 1468 C CA . ARG A 1 191 ? -17.028 6.655 30.974 1.00 92.19 191 ARG A CA 1
ATOM 1469 C C . ARG A 1 191 ? -15.594 6.861 30.505 1.00 92.19 191 ARG A C 1
ATOM 1471 O O . ARG A 1 191 ? -15.238 7.940 30.022 1.00 92.19 191 ARG A O 1
ATOM 1478 N N . THR A 1 192 ? -14.789 5.813 30.630 1.00 92.75 192 THR A N 1
ATOM 1479 C CA . THR A 1 192 ? -13.379 5.838 30.239 1.00 92.75 192 THR A CA 1
ATOM 1480 C C . THR A 1 192 ? -13.251 5.473 28.767 1.00 92.75 192 THR A C 1
ATOM 1482 O O . THR A 1 192 ? -13.787 4.462 28.323 1.00 92.75 192 THR A O 1
ATOM 1485 N N . TRP A 1 193 ? -12.558 6.309 27.996 1.00 92.50 193 TRP A N 1
ATOM 1486 C CA . TRP A 1 193 ? -12.229 6.008 26.606 1.00 92.50 193 TRP A CA 1
ATOM 1487 C C . TRP A 1 193 ? -10.869 5.323 26.528 1.00 92.50 193 TRP A C 1
ATOM 1489 O O . TRP A 1 193 ? -9.877 5.885 26.993 1.00 92.50 193 TRP A O 1
ATOM 1499 N N . MET A 1 194 ? -10.842 4.158 25.894 1.00 90.31 194 MET A N 1
ATOM 1500 C CA . MET A 1 194 ? -9.639 3.413 25.560 1.00 90.31 194 MET A CA 1
ATOM 1501 C C . MET A 1 194 ? -9.330 3.653 24.077 1.00 90.31 194 MET A C 1
ATOM 1503 O O . MET A 1 194 ? -10.132 3.262 23.224 1.00 90.31 194 MET A O 1
ATOM 1507 N N . PRO A 1 195 ? -8.239 4.364 23.741 1.00 89.38 195 PRO A N 1
ATOM 1508 C CA . PRO A 1 195 ? -7.885 4.630 22.351 1.00 89.38 195 PRO A CA 1
ATOM 1509 C C . PRO A 1 195 ? -7.402 3.357 21.643 1.00 89.38 195 PRO A C 1
ATOM 1511 O O . PRO A 1 195 ? -6.871 2.460 22.288 1.00 89.38 195 PRO A O 1
ATOM 1514 N N . GLU A 1 196 ? -7.552 3.317 20.315 1.00 90.44 196 GLU A N 1
ATOM 1515 C CA . GLU A 1 196 ? -6.923 2.286 19.472 1.00 90.44 196 GLU A CA 1
ATOM 1516 C C . GLU A 1 196 ? -5.396 2.370 19.609 1.00 90.44 196 GLU A C 1
ATOM 1518 O O . GLU A 1 196 ? -4.818 3.461 19.545 1.00 90.44 196 GLU A O 1
ATOM 1523 N N . ALA A 1 197 ? -4.745 1.221 19.779 1.00 90.62 197 ALA A N 1
ATOM 1524 C CA . ALA A 1 197 ? -3.298 1.108 19.784 1.00 90.62 197 ALA A CA 1
ATOM 1525 C C . ALA A 1 197 ? -2.727 1.494 18.412 1.00 90.62 197 ALA A C 1
ATOM 1527 O O . ALA A 1 197 ? -2.962 0.832 17.398 1.00 90.62 197 ALA A O 1
ATOM 1528 N N . SER A 1 198 ? -1.946 2.572 18.386 1.00 88.56 198 SER A N 1
ATOM 1529 C CA . SER A 1 198 ? -1.354 3.123 17.163 1.00 88.56 198 SER A CA 1
ATOM 1530 C C . SER A 1 198 ? -0.018 2.491 16.775 1.00 88.56 198 SER A C 1
ATOM 1532 O O . SER A 1 198 ? 0.486 2.747 15.681 1.00 88.56 198 SER A O 1
ATOM 1534 N N . ASP A 1 199 ? 0.588 1.709 17.667 1.00 91.00 199 ASP A N 1
ATOM 1535 C CA . ASP A 1 199 ? 1.936 1.177 17.497 1.00 91.00 199 ASP A CA 1
ATOM 1536 C C . ASP A 1 199 ? 2.119 -0.169 18.229 1.00 91.00 199 ASP A C 1
ATOM 1538 O O . ASP A 1 199 ? 1.314 -0.530 19.093 1.00 91.00 199 ASP A O 1
ATOM 1542 N N . PRO A 1 200 ? 3.184 -0.933 17.911 1.00 90.44 200 PRO A N 1
ATOM 1543 C CA . PRO A 1 200 ? 3.409 -2.243 18.516 1.00 90.44 200 PRO A CA 1
ATOM 1544 C C . PRO A 1 200 ? 3.516 -2.203 20.041 1.00 90.44 200 PRO A C 1
ATOM 1546 O O . PRO A 1 200 ? 3.051 -3.120 20.710 1.00 90.44 200 PRO A O 1
ATOM 1549 N N . LYS A 1 201 ? 4.099 -1.139 20.602 1.00 92.62 201 LYS A N 1
ATOM 1550 C CA . LYS A 1 201 ? 4.334 -1.046 22.041 1.00 92.62 201 LYS A CA 1
ATOM 1551 C C . LYS A 1 201 ? 3.021 -0.826 22.790 1.00 92.62 201 LYS A C 1
ATOM 1553 O O . LYS A 1 201 ? 2.761 -1.522 23.765 1.00 92.62 201 LYS A O 1
ATOM 1558 N N . THR A 1 202 ? 2.179 0.090 22.315 1.00 92.00 202 THR A N 1
ATOM 1559 C CA . THR A 1 202 ? 0.842 0.301 22.899 1.00 92.00 202 THR A CA 1
ATOM 1560 C C . THR A 1 202 ? -0.045 -0.936 22.745 1.00 92.00 202 THR A C 1
ATOM 1562 O O . THR A 1 202 ? -0.806 -1.262 23.654 1.00 92.00 202 THR A O 1
ATOM 1565 N N . CYS A 1 203 ? 0.112 -1.689 21.653 1.00 92.56 203 CYS A N 1
ATOM 1566 C CA . CYS A 1 203 ? -0.571 -2.968 21.461 1.00 92.56 203 CYS A CA 1
ATOM 1567 C C . CYS A 1 203 ? -0.128 -4.040 22.476 1.00 92.56 203 CYS A C 1
ATOM 1569 O O . CYS A 1 203 ? -0.961 -4.748 23.041 1.00 92.56 203 CYS A O 1
ATOM 1571 N N . GLU A 1 204 ? 1.172 -4.147 22.756 1.00 92.06 204 GLU A N 1
ATOM 1572 C CA . GLU A 1 204 ? 1.701 -5.074 23.765 1.00 92.06 204 GLU A CA 1
ATOM 1573 C C . GLU A 1 204 ? 1.254 -4.709 25.190 1.00 92.06 204 GLU A C 1
ATOM 1575 O O . GLU A 1 204 ? 0.988 -5.603 25.998 1.00 92.06 204 GLU A O 1
ATOM 1580 N N . GLU A 1 205 ? 1.126 -3.414 25.500 1.00 91.00 205 GLU A N 1
ATOM 1581 C CA . GLU A 1 205 ? 0.651 -2.921 26.803 1.00 91.00 205 GLU A CA 1
ATOM 1582 C C . GLU A 1 205 ? -0.790 -3.363 27.108 1.00 91.00 205 GLU A C 1
ATOM 1584 O O . GLU A 1 205 ? -1.107 -3.655 28.261 1.00 91.00 205 GLU A O 1
ATOM 1589 N N . ILE A 1 206 ? -1.640 -3.497 26.083 1.00 87.69 206 ILE A N 1
ATOM 1590 C CA . ILE A 1 206 ? -2.997 -4.060 26.205 1.00 87.69 206 ILE A CA 1
ATOM 1591 C C . ILE A 1 206 ? -3.032 -5.587 26.016 1.00 87.69 206 ILE A C 1
ATOM 1593 O O . ILE A 1 206 ? -4.098 -6.178 25.838 1.00 87.69 206 ILE A O 1
ATOM 1597 N N . HIS A 1 207 ? -1.863 -6.237 26.050 1.00 90.19 207 HIS A N 1
ATOM 1598 C CA . HIS A 1 207 ? -1.670 -7.665 25.799 1.00 90.19 207 HIS A CA 1
ATOM 1599 C C . HIS A 1 207 ? -2.225 -8.150 24.450 1.00 90.19 207 HIS A C 1
ATOM 1601 O O . HIS A 1 207 ? -2.642 -9.306 24.322 1.00 90.19 207 HIS A O 1
ATOM 1607 N N . GLY A 1 208 ? -2.250 -7.264 23.457 1.00 91.12 208 GLY A N 1
ATOM 1608 C CA . GLY A 1 208 ? -2.616 -7.587 22.091 1.00 91.12 208 GLY A CA 1
ATOM 1609 C C . GLY A 1 208 ? -1.447 -8.149 21.283 1.00 91.12 208 GLY A C 1
ATOM 1610 O O . GLY A 1 208 ? -0.301 -8.207 21.730 1.00 91.12 208 GLY A O 1
ATOM 1611 N N . VAL A 1 209 ? -1.756 -8.563 20.058 1.00 93.50 209 VAL A N 1
ATOM 1612 C CA . VAL A 1 209 ? -0.785 -8.965 19.039 1.00 93.50 209 VAL A CA 1
ATOM 1613 C C . VAL A 1 209 ? -0.814 -7.938 17.918 1.00 93.50 209 VAL A C 1
ATOM 1615 O O . VAL A 1 209 ? -1.855 -7.705 17.300 1.00 93.50 209 VAL A O 1
ATOM 1618 N N . TRP A 1 210 ? 0.336 -7.326 17.644 1.00 92.50 210 TRP A N 1
ATOM 1619 C CA . TRP A 1 210 ? 0.469 -6.387 16.538 1.00 92.50 210 TRP A CA 1
ATOM 1620 C C . TRP A 1 210 ? 0.501 -7.134 15.207 1.00 92.50 210 TRP A C 1
ATOM 1622 O O . TRP A 1 210 ? 1.367 -7.982 14.982 1.00 92.50 210 TRP A O 1
ATOM 1632 N N . LEU A 1 211 ? -0.422 -6.798 14.308 1.00 89.88 211 LEU A N 1
ATOM 1633 C CA . LEU A 1 211 ? -0.433 -7.301 12.943 1.00 89.88 211 LEU A CA 1
ATOM 1634 C C . LEU A 1 211 ? 0.053 -6.193 12.001 1.00 89.88 211 LEU A C 1
ATOM 1636 O O . LEU A 1 211 ? -0.691 -5.246 11.724 1.00 89.88 211 LEU A O 1
ATOM 1640 N N . PRO A 1 212 ? 1.299 -6.283 11.497 1.00 85.94 212 PRO A N 1
ATOM 1641 C CA . PRO A 1 212 ? 1.813 -5.304 10.553 1.00 85.94 212 PRO A CA 1
ATOM 1642 C C . PRO A 1 212 ? 1.092 -5.443 9.215 1.00 85.94 212 PRO A C 1
ATOM 1644 O O . PRO A 1 212 ? 0.615 -6.524 8.867 1.00 85.94 212 PRO A O 1
ATOM 1647 N N . ARG A 1 213 ? 1.037 -4.360 8.443 1.00 85.62 213 ARG A N 1
ATOM 1648 C CA . ARG A 1 213 ? 0.579 -4.336 7.054 1.00 85.62 213 ARG A CA 1
ATOM 1649 C C . ARG A 1 213 ? 1.314 -5.411 6.248 1.00 85.62 213 ARG A C 1
ATOM 1651 O O . ARG A 1 213 ? 2.523 -5.572 6.381 1.00 85.62 213 ARG A O 1
ATOM 1658 N N . ALA A 1 214 ? 0.577 -6.113 5.398 1.00 83.44 214 ALA A N 1
ATOM 1659 C CA . ALA A 1 214 ? 1.112 -7.089 4.468 1.00 83.44 214 ALA A CA 1
ATOM 1660 C C . ALA A 1 214 ? 1.980 -6.392 3.415 1.00 83.44 214 ALA A C 1
ATOM 1662 O O . ALA A 1 214 ? 1.521 -5.495 2.702 1.00 83.44 214 ALA A O 1
ATOM 1663 N N . THR A 1 215 ? 3.235 -6.817 3.336 1.00 77.06 215 THR A N 1
ATOM 1664 C CA . THR A 1 215 ? 4.233 -6.337 2.371 1.00 77.06 215 THR A CA 1
ATOM 1665 C C . THR A 1 215 ? 4.351 -7.240 1.152 1.00 77.06 215 THR A C 1
ATOM 1667 O O . THR A 1 215 ? 5.015 -6.884 0.187 1.00 77.06 215 THR A O 1
ATOM 1670 N N . ASP A 1 216 ? 3.705 -8.400 1.189 1.00 76.38 216 ASP A N 1
ATOM 1671 C CA . ASP A 1 216 ? 3.777 -9.419 0.156 1.00 76.38 216 ASP A CA 1
ATOM 1672 C C . ASP A 1 216 ? 2.422 -10.118 -0.010 1.00 76.38 216 ASP A C 1
ATOM 1674 O O . ASP A 1 216 ? 1.486 -9.971 0.786 1.00 76.38 216 ASP A O 1
ATOM 1678 N N . LYS A 1 217 ? 2.318 -10.879 -1.098 1.00 80.88 217 LYS A N 1
ATOM 1679 C CA . LYS A 1 217 ? 1.094 -11.584 -1.460 1.00 80.88 217 LYS A CA 1
ATOM 1680 C C . LYS A 1 217 ? 0.705 -12.631 -0.415 1.00 80.88 217 LYS A C 1
ATOM 1682 O O . LYS A 1 217 ? -0.475 -12.722 -0.081 1.00 80.88 217 LYS A O 1
ATOM 1687 N N . ASP A 1 218 ? 1.6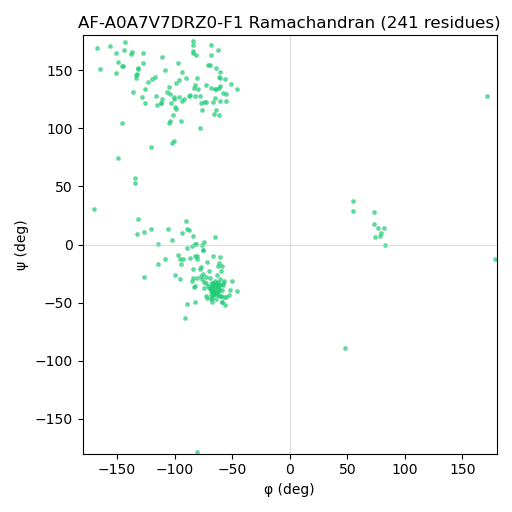66 -13.385 0.107 1.00 83.25 218 ASP A N 1
ATOM 1688 C CA . ASP A 1 218 ? 1.394 -14.500 1.014 1.00 83.25 218 ASP A CA 1
ATOM 1689 C C . ASP A 1 218 ? 0.866 -13.982 2.358 1.00 83.25 218 ASP A C 1
ATOM 1691 O O . ASP A 1 218 ? -0.143 -14.475 2.867 1.00 83.25 218 ASP A O 1
ATOM 1695 N N . SER A 1 219 ? 1.477 -12.925 2.901 1.00 85.38 219 SER A N 1
ATOM 1696 C CA . SER A 1 219 ? 1.009 -12.257 4.118 1.00 85.38 219 SER A CA 1
ATOM 1697 C C . SER A 1 219 ? -0.355 -11.584 3.930 1.00 85.38 219 SER A C 1
ATOM 1699 O O . SER A 1 219 ? -1.170 -11.584 4.855 1.00 85.38 219 SER A O 1
ATOM 1701 N N . CYS A 1 220 ? -0.655 -11.071 2.734 1.00 85.81 220 CYS A N 1
ATOM 1702 C CA . CYS A 1 220 ? -1.972 -10.526 2.408 1.00 85.81 220 CYS A CA 1
ATOM 1703 C C . CYS A 1 220 ? -3.062 -11.604 2.366 1.00 85.81 220 CYS A C 1
ATOM 1705 O O . CYS A 1 220 ? -4.116 -11.463 2.992 1.00 85.81 220 CYS A O 1
ATOM 1707 N N . GLU A 1 221 ? -2.810 -12.697 1.647 1.00 88.44 221 GLU A N 1
ATOM 1708 C CA . GLU A 1 221 ? -3.763 -13.798 1.504 1.00 88.44 221 GLU A CA 1
ATOM 1709 C C . GLU A 1 221 ? -3.972 -14.531 2.836 1.00 88.44 221 GLU A C 1
ATOM 1711 O O . GLU A 1 221 ? -5.099 -14.915 3.153 1.00 88.44 221 GLU A O 1
ATOM 1716 N N . ALA A 1 222 ? -2.938 -14.626 3.681 1.00 87.56 222 ALA A N 1
ATOM 1717 C CA . ALA A 1 222 ? -3.051 -15.155 5.041 1.00 87.56 222 ALA A CA 1
ATOM 1718 C C . ALA A 1 222 ? -4.011 -14.339 5.928 1.00 87.56 222 ALA A C 1
ATOM 1720 O O . ALA A 1 222 ? -4.672 -14.901 6.802 1.00 87.56 222 ALA A O 1
ATOM 1721 N N . LYS A 1 223 ? -4.143 -13.028 5.680 1.00 86.62 223 LYS A N 1
ATOM 1722 C CA . LYS A 1 223 ? -5.133 -12.152 6.333 1.00 86.62 223 LYS A CA 1
ATOM 1723 C C . LYS A 1 223 ? -6.528 -12.215 5.693 1.00 86.62 223 LYS A C 1
ATOM 1725 O O . LYS A 1 223 ? -7.433 -11.503 6.127 1.00 86.62 223 LYS A O 1
ATOM 1730 N N . GLY A 1 224 ? -6.715 -13.027 4.651 1.00 86.19 224 GLY A N 1
ATOM 1731 C CA . GLY A 1 224 ? -7.947 -13.074 3.860 1.00 86.19 224 GLY A CA 1
ATOM 1732 C C . GLY A 1 224 ? -8.129 -11.865 2.938 1.00 86.19 224 GLY A C 1
ATOM 1733 O O . GLY A 1 224 ? -9.249 -11.593 2.501 1.00 86.19 224 GLY A O 1
ATOM 1734 N N . GLY A 1 225 ? -7.054 -11.119 2.677 1.00 88.50 225 GLY A N 1
ATOM 1735 C CA . GLY A 1 225 ? -7.055 -9.999 1.749 1.00 88.50 225 GLY A CA 1
ATOM 1736 C C . GLY A 1 225 ? -6.841 -10.425 0.296 1.00 88.50 225 GLY A C 1
ATOM 1737 O O . GLY A 1 225 ? -6.532 -11.573 -0.012 1.00 88.50 225 GLY A O 1
ATOM 1738 N N . THR A 1 226 ? -7.008 -9.471 -0.616 1.00 86.75 226 THR A N 1
ATOM 1739 C CA . THR A 1 226 ? -6.679 -9.606 -2.038 1.00 86.75 226 THR A CA 1
ATOM 1740 C C . THR A 1 226 ? -5.484 -8.724 -2.368 1.00 86.75 226 THR A C 1
ATOM 1742 O O . THR A 1 226 ? -5.514 -7.515 -2.135 1.00 86.75 226 THR A O 1
ATOM 1745 N N . TRP A 1 227 ? -4.439 -9.320 -2.940 1.00 83.06 227 TRP A N 1
ATOM 1746 C CA . TRP A 1 227 ? -3.261 -8.590 -3.396 1.00 83.06 227 TRP A CA 1
ATOM 1747 C C . TRP A 1 227 ? -3.560 -7.858 -4.704 1.00 83.06 227 TRP A C 1
ATOM 1749 O O . TRP A 1 227 ? -3.848 -8.487 -5.726 1.00 83.06 227 TRP A O 1
ATOM 1759 N N . VAL A 1 228 ? -3.507 -6.528 -4.680 1.00 83.06 228 VAL A N 1
ATOM 1760 C CA . VAL A 1 228 ? -3.837 -5.690 -5.834 1.00 83.06 228 VAL A CA 1
ATOM 1761 C C . VAL A 1 228 ? -2.595 -4.930 -6.292 1.00 83.06 228 VAL A C 1
ATOM 1763 O O . VAL A 1 228 ? -2.049 -4.130 -5.528 1.00 83.06 228 VAL A O 1
ATOM 1766 N N . PRO A 1 229 ? -2.144 -5.131 -7.547 1.00 73.88 229 PRO A N 1
ATOM 1767 C CA . PRO A 1 229 ? -1.085 -4.325 -8.135 1.00 73.88 229 PRO A CA 1
ATOM 1768 C C . PRO A 1 229 ? -1.445 -2.843 -8.068 1.00 73.88 229 PRO A C 1
ATOM 1770 O O . PRO A 1 229 ? -2.492 -2.415 -8.562 1.00 73.88 229 PRO A O 1
ATOM 1773 N N . ASN A 1 230 ? -0.571 -2.056 -7.453 1.00 69.31 230 ASN A N 1
ATOM 1774 C CA . ASN A 1 230 ? -0.777 -0.637 -7.285 1.00 69.31 230 ASN A CA 1
ATOM 1775 C C . ASN A 1 230 ? -0.467 0.054 -8.604 1.00 69.31 230 ASN A C 1
ATOM 1777 O O . ASN A 1 230 ? 0.689 0.298 -8.950 1.00 69.31 230 ASN A O 1
ATOM 1781 N N . GLN A 1 231 ? -1.523 0.371 -9.342 1.00 63.75 231 GLN A N 1
ATOM 1782 C CA . GLN A 1 231 ? -1.400 1.163 -10.554 1.00 63.75 231 GLN A CA 1
ATOM 1783 C C . GLN A 1 231 ? -1.286 2.660 -10.250 1.00 63.75 231 GLN A C 1
ATOM 1785 O O . GLN A 1 231 ? -0.944 3.398 -11.157 1.00 63.75 231 GLN A O 1
ATOM 1790 N N . ASP A 1 232 ? -1.548 3.123 -9.021 1.00 57.44 232 ASP A N 1
ATOM 1791 C CA . ASP A 1 232 ? -1.855 4.526 -8.702 1.00 57.44 232 ASP A CA 1
ATOM 1792 C C . ASP A 1 232 ? -1.070 5.111 -7.507 1.00 57.44 232 ASP A C 1
ATOM 1794 O O . ASP A 1 232 ? -1.489 6.131 -6.959 1.00 57.44 232 ASP A O 1
ATOM 1798 N N . VAL A 1 233 ? 0.089 4.545 -7.136 1.00 55.84 233 VAL A N 1
ATOM 1799 C CA . VAL A 1 233 ? 0.950 5.031 -6.022 1.00 55.84 233 VAL A CA 1
ATOM 1800 C C . VAL A 1 233 ? 1.131 6.554 -6.066 1.00 55.84 233 VAL A C 1
ATOM 1802 O O . VAL A 1 233 ? 1.038 7.231 -5.050 1.00 55.84 233 VAL A O 1
ATOM 1805 N N . LEU A 1 234 ? 1.291 7.108 -7.269 1.00 51.88 234 LEU A N 1
ATOM 1806 C CA . LEU A 1 234 ? 1.582 8.524 -7.496 1.00 51.88 234 LEU A CA 1
ATOM 1807 C C . LEU A 1 234 ? 0.358 9.458 -7.426 1.00 51.88 234 LEU A C 1
ATOM 1809 O O . LEU A 1 234 ? 0.524 10.674 -7.464 1.00 51.88 234 LEU A O 1
ATOM 1813 N N . ARG A 1 235 ? -0.878 8.936 -7.366 1.00 51.88 235 ARG A N 1
ATOM 1814 C CA . ARG A 1 235 ? -2.097 9.766 -7.454 1.00 51.88 235 ARG A CA 1
ATOM 1815 C C . ARG A 1 235 ? -2.507 10.380 -6.116 1.00 51.88 235 ARG A C 1
ATOM 1817 O O . ARG A 1 235 ? -3.077 11.465 -6.115 1.00 51.88 235 ARG A O 1
ATOM 1824 N N . LYS A 1 236 ? -2.187 9.721 -4.996 1.00 47.81 236 LYS A N 1
ATOM 1825 C CA . LYS A 1 236 ? -2.492 10.231 -3.646 1.00 47.81 236 LYS A CA 1
ATOM 1826 C C . LYS A 1 236 ? -1.657 11.463 -3.270 1.00 47.81 236 LYS A C 1
ATOM 1828 O O . LYS A 1 236 ? -2.155 12.342 -2.582 1.00 47.81 236 LYS A O 1
ATOM 1833 N N . LEU A 1 237 ? -0.447 11.592 -3.814 1.00 48.50 237 LEU A N 1
ATOM 1834 C CA . LEU A 1 237 ? 0.482 12.673 -3.459 1.00 48.50 237 LEU A CA 1
ATOM 1835 C C . LEU A 1 237 ? 0.048 14.062 -3.948 1.00 48.50 237 LEU A C 1
ATOM 1837 O O . LEU A 1 237 ? 0.428 15.064 -3.357 1.00 48.50 237 LEU A O 1
ATOM 1841 N N . GLY A 1 238 ? -0.797 14.141 -4.980 1.00 42.78 238 GLY A N 1
ATOM 1842 C CA . GLY A 1 238 ? -1.335 15.419 -5.462 1.00 42.78 238 GLY A CA 1
ATOM 1843 C C . GLY A 1 238 ? -2.547 15.943 -4.679 1.00 42.78 238 GLY A C 1
ATOM 1844 O O . GLY A 1 238 ? -2.982 17.072 -4.921 1.00 42.78 238 GLY A O 1
ATOM 1845 N N . GLU A 1 239 ? -3.131 15.136 -3.788 1.00 47.03 239 GLU A N 1
ATOM 1846 C CA . GLU A 1 239 ? -4.287 15.540 -2.974 1.00 47.03 239 GLU A CA 1
ATOM 1847 C C . GLU A 1 239 ? -3.871 16.064 -1.593 1.00 47.03 239 GLU A C 1
ATOM 1849 O O . GLU A 1 239 ? -4.524 16.975 -1.079 1.00 47.03 239 GLU A O 1
ATOM 1854 N N . ASP A 1 240 ? -2.749 15.584 -1.047 1.00 46.00 240 ASP A N 1
ATOM 1855 C CA . ASP A 1 240 ? -2.211 16.053 0.237 1.00 46.00 240 ASP A CA 1
ATOM 1856 C C . ASP A 1 240 ? -1.472 17.405 0.129 1.00 46.00 240 ASP A C 1
ATOM 1858 O O . ASP A 1 240 ? -1.428 18.151 1.101 1.00 46.00 240 ASP A O 1
ATOM 1862 N N . GLU A 1 241 ? -1.001 17.806 -1.061 1.00 43.06 241 GLU A N 1
ATOM 1863 C CA . GLU A 1 241 ? -0.450 19.157 -1.314 1.00 43.06 241 GLU A CA 1
ATOM 1864 C C . GLU A 1 241 ? -1.516 20.267 -1.418 1.00 43.06 241 GLU A C 1
ATOM 1866 O O . GLU A 1 241 ? -1.186 21.446 -1.560 1.00 43.06 241 GLU A O 1
ATOM 1871 N N . LYS A 1 242 ? -2.810 19.923 -1.366 1.00 41.19 242 LYS A N 1
ATOM 1872 C CA . LYS A 1 242 ? -3.916 20.895 -1.461 1.00 41.19 242 LYS A CA 1
ATOM 1873 C C . LYS A 1 242 ? -4.628 21.178 -0.136 1.00 41.19 242 LYS A C 1
ATOM 1875 O O . LYS A 1 242 ? -5.708 21.775 -0.167 1.00 41.19 242 LYS A O 1
ATOM 1880 N N . LYS A 1 243 ? -4.063 20.773 1.003 1.00 36.19 243 LYS A N 1
ATOM 1881 C CA . LYS A 1 243 ? -4.589 21.108 2.336 1.00 36.19 243 LYS A CA 1
ATOM 1882 C C . LYS A 1 243 ? -3.696 22.071 3.099 1.00 36.19 243 LYS A C 1
ATOM 1884 O O . LYS A 1 243 ? -2.468 21.863 3.105 1.00 36.19 243 LYS A O 1
#

Foldseek 3Di:
DPDVPPVVVVVVVVVVVVVVVVVVVPPDPAPPQDPLLVQEAEDDPVCVVVLVVQWDWQDKFKFFDDPPPCPDPPDPDCLVRLQRRRSSRRSNRLSVSVFRYKYFDDDDRRMTMITGTFGKFWQFPVRHTFAKFWQAPVRHTQAKFWAAPVRDTDQDKDWAPFDDPDPVRSVVRVTDIRHGDDPVRSVVVVIDIDHGDPDQVSSVVNVTHIDHGDSDQVSSVVNVTHIGGPNCSPPVVVVVVVD